Protein AF-A0A3L7QQH9-F1 (afdb_monomer)

Nearest PDB structures (foldseek):
  2cmr-assembly1_A  TM=2.691E-01  e=3.785E-01  Human immunodeficiency virus 1
  8snb-assembly1_4Y  TM=1.490E-01  e=9.661E+00  Strongylocentrotus purpuratus

Secondary structure (DSSP, 8-state):
---HHHHHHHHHHHHHHHHHHHHHHHHHHHHHHHHHHHHHHHHHHHHHHHHHHHHHHHHHHHHT-------S-----HHHHHHHHHHHTTS------S---------PPPTTS------------TT-HHHHHHHHHHHHHHHHHHIIIIIHHHHHHT----SSSBHHHHHHHHHHHHHHHHHHHHTS--TTS-HHHHHHHHHHHHHHHHHHHHHHHHHHHHHHTTPPPP-SBHHHHHHHHHHHHHHHHH-THHHHTSPSSHHHHHHHHHHHHHHHHHHHHHHHHHHHHHHHHHTTT-----------

pLDDT: mean 71.97, std 20.97, range [30.23, 97.81]

Solvent-accessible surface area (backbone atoms only — not comparable to full-atom values): 17984 Å² total; per-residue (Å²): 136,80,68,63,69,61,55,53,54,52,51,51,52,50,50,48,52,53,50,53,52,51,51,53,51,51,52,52,52,52,51,52,52,52,51,51,49,52,51,50,52,50,48,49,51,50,49,52,48,66,60,43,45,66,52,49,45,66,60,45,49,69,72,69,52,87,72,89,69,94,71,83,81,81,68,77,49,61,70,57,57,39,58,49,36,49,56,50,30,73,49,65,73,89,84,76,74,88,63,67,74,72,90,61,86,79,73,72,76,72,93,76,85,74,84,69,83,76,79,80,64,82,80,69,71,90,81,45,71,66,55,55,50,52,52,51,50,27,51,50,36,30,46,54,39,42,44,50,45,42,29,62,46,48,53,66,80,61,55,69,82,70,49,82,54,46,32,56,61,52,51,53,52,51,52,53,49,52,51,52,46,48,55,52,29,72,67,50,77,66,74,60,35,53,65,67,58,52,55,51,38,53,57,51,49,56,52,54,48,50,55,53,51,50,50,54,54,49,54,52,48,35,61,74,70,65,54,77,79,70,82,47,29,31,46,60,48,42,54,53,23,34,56,49,53,52,45,48,72,76,34,62,63,60,63,71,69,42,65,90,50,77,55,40,55,42,29,54,51,16,51,53,50,54,56,48,50,61,51,50,55,53,52,50,55,53,46,43,54,52,47,38,68,76,41,69,96,48,81,73,75,67,67,88,69,74,75,133

Sequence (308 aa):
MTNKPALVVLLALAGWGAWSLGYQLLLLLSDAALWFLVVLTCLALVVTHNYWRPRFDRVVEPLLGSTGKESQGSKLNWKTIIAMGIMIAFIRPIWERSTQPKSGPFVPPPRGSAVYPQLRGQVPDSGSVDFAIQRNQKRQATATYWQTAVANLQAIRFETPSGKESFEKYQERMFQQLRSLTNTARSAPTTNVDPELVQMATRHLAVDEQYLELKVKMDKLMQQERLPSPKDSVDQRMELTQVILNLLATNPEAVEALPAGPERDLVEKGLELEQTRQVQYREIEIMQATLQERYKGTAFPLPTINHP

Foldseek 3Di:
DDPVVVVVVVVVVVVVVVVVVVVVVVVVVVVVVVVVVVVVVVVVVVCCCVVVVVVVCVLVVVQVDPPDDDDDDPPVPVVVVLLLLLLLLAADDDDDPPDDPPDDPPPPDPPPDDPDPPPPDPDPDPPDPVNVVLLVVLLVLQLVLLVQLPQQLQCLLQANDDDQDFPVVVVVVSLVSLVVSLVRSVPRDPPSYDVVSVVLSVVVSVLSVLSNVLVVLSVVVCVVSVPDDRRGGRVSSNVSSNVVVVVCVVCVCVLVPDPPDSSSVSSVSSVVSNVVSVVSVVVSVVVQVVSCVVNPPDHSDHDDHDDD

Radius of gyration: 31.44 Å; Cα contacts (8 Å, |Δi|>4): 186; chains: 1; bounding box: 64×43×122 Å

Structure (mmCIF, N/CA/C/O backbone):
data_AF-A0A3L7QQH9-F1
#
_entry.id   AF-A0A3L7QQH9-F1
#
loop_
_atom_site.group_PDB
_atom_site.id
_atom_site.type_symbol
_atom_site.label_atom_id
_atom_site.label_alt_id
_atom_site.label_comp_id
_atom_site.label_asym_id
_atom_site.label_entity_id
_atom_site.label_seq_id
_atom_site.pdbx_PDB_ins_code
_atom_site.Cartn_x
_atom_site.Cartn_y
_atom_site.Cartn_z
_atom_site.occupancy
_atom_site.B_iso_or_equiv
_atom_site.auth_seq_id
_atom_site.auth_comp_id
_atom_site.auth_asym_id
_atom_site.auth_atom_id
_atom_site.pdbx_PDB_model_num
ATOM 1 N N . MET A 1 1 ? -32.108 -21.509 -90.771 1.00 50.78 1 MET A N 1
ATOM 2 C CA . MET A 1 1 ? -31.937 -22.358 -89.571 1.00 50.78 1 MET A CA 1
ATOM 3 C C . MET A 1 1 ? -30.633 -21.958 -88.901 1.00 50.78 1 MET A C 1
ATOM 5 O O . MET A 1 1 ? -29.571 -22.283 -89.409 1.00 50.78 1 MET A O 1
ATOM 9 N N . THR A 1 2 ? -30.693 -21.144 -87.850 1.00 51.34 2 THR A N 1
ATOM 10 C CA . THR A 1 2 ? -29.505 -20.696 -87.110 1.00 51.34 2 THR A CA 1
ATOM 11 C C . THR A 1 2 ? -29.004 -21.821 -86.207 1.00 51.34 2 THR A C 1
ATOM 13 O O . THR A 1 2 ? -29.785 -22.466 -85.506 1.00 51.34 2 THR A O 1
ATOM 16 N N . ASN A 1 3 ? -27.699 -22.089 -86.271 1.00 58.41 3 ASN A N 1
ATOM 17 C CA . ASN A 1 3 ? -27.049 -23.231 -85.638 1.00 58.41 3 ASN A CA 1
ATOM 18 C C . ASN A 1 3 ? -26.925 -22.989 -84.118 1.00 58.41 3 ASN A C 1
ATOM 20 O O . ASN A 1 3 ? -25.893 -22.549 -83.614 1.00 58.41 3 ASN A O 1
ATOM 24 N N . LYS A 1 4 ? -28.020 -23.245 -83.389 1.00 61.00 4 LYS A N 1
ATOM 25 C CA . LYS A 1 4 ? -28.150 -23.081 -81.930 1.00 61.00 4 L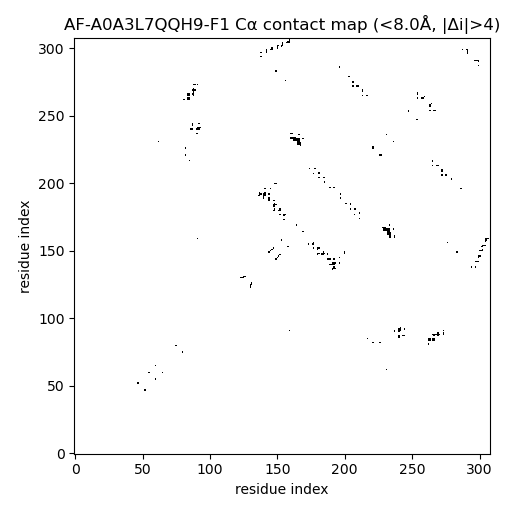YS A CA 1
ATOM 26 C C . LYS A 1 4 ? -26.982 -23.651 -81.096 1.00 61.00 4 LYS A C 1
ATOM 28 O O . LYS A 1 4 ? -26.615 -22.973 -80.138 1.00 61.00 4 LYS A O 1
ATOM 33 N N . PRO A 1 5 ? -26.348 -24.800 -81.419 1.00 69.56 5 PRO A N 1
ATOM 34 C CA . PRO A 1 5 ? -25.231 -25.297 -80.607 1.00 69.56 5 PRO A CA 1
ATOM 35 C C . PRO A 1 5 ? -23.983 -24.403 -80.667 1.00 69.56 5 PRO A C 1
ATOM 37 O O . PRO A 1 5 ? -23.303 -24.249 -79.657 1.00 69.56 5 PRO A O 1
ATOM 40 N N . ALA A 1 6 ? -23.710 -23.745 -81.799 1.00 66.19 6 ALA A N 1
ATOM 41 C CA . ALA A 1 6 ? -22.552 -22.855 -81.927 1.00 66.19 6 ALA A CA 1
ATOM 42 C C . ALA A 1 6 ? -22.698 -21.587 -81.065 1.00 66.19 6 ALA A C 1
ATOM 44 O O . ALA A 1 6 ? -21.728 -21.123 -80.468 1.00 66.19 6 ALA A O 1
ATOM 45 N N . LEU A 1 7 ? -23.923 -21.062 -80.943 1.00 65.62 7 LEU A N 1
ATOM 46 C CA . LEU A 1 7 ? -24.217 -19.904 -80.094 1.00 65.62 7 LEU A CA 1
ATOM 47 C C . LEU A 1 7 ? -24.022 -20.229 -78.602 1.00 65.62 7 LEU A C 1
ATOM 49 O O . LEU A 1 7 ? -23.474 -19.418 -77.863 1.00 65.62 7 LEU A O 1
ATOM 53 N N . VAL A 1 8 ? -24.433 -21.425 -78.166 1.00 69.69 8 VAL A N 1
ATOM 54 C CA . VAL A 1 8 ? -24.289 -21.864 -76.766 1.00 69.69 8 VAL A CA 1
ATOM 55 C C . VAL A 1 8 ? -22.816 -22.023 -76.384 1.00 69.69 8 VAL A C 1
ATOM 57 O O . VAL A 1 8 ? -22.417 -21.580 -75.309 1.00 69.69 8 VAL A O 1
ATOM 60 N N . VAL A 1 9 ? -21.988 -22.579 -77.274 1.00 68.50 9 VAL A 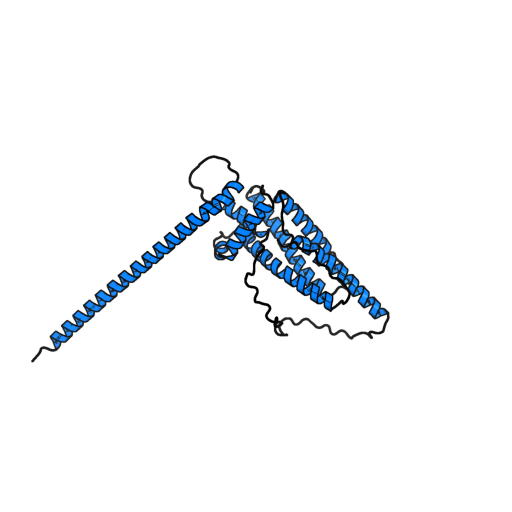N 1
ATOM 61 C CA . VAL A 1 9 ? -20.539 -22.715 -77.038 1.00 68.50 9 VAL A CA 1
ATOM 62 C C . VAL A 1 9 ? -19.854 -21.347 -76.969 1.00 68.50 9 VAL A C 1
ATOM 64 O O . VAL A 1 9 ? -19.039 -21.119 -76.078 1.00 68.50 9 VAL A O 1
ATOM 67 N N . LEU A 1 10 ? -20.217 -20.406 -77.846 1.00 67.12 10 LEU A N 1
ATOM 68 C CA . LEU A 1 10 ? -19.658 -19.050 -77.816 1.00 67.12 10 LEU A CA 1
ATOM 69 C C . LEU A 1 10 ? -20.047 -18.281 -76.545 1.00 67.12 10 LEU A C 1
ATOM 71 O O . LEU A 1 10 ? -19.201 -17.605 -75.964 1.00 67.12 10 LEU A O 1
ATOM 75 N N . LEU A 1 11 ? -21.289 -18.420 -76.071 1.00 66.19 11 LEU A N 1
ATOM 76 C CA . LEU A 1 11 ? -21.731 -17.805 -74.815 1.00 66.19 11 LEU A CA 1
ATOM 77 C C . LEU A 1 11 ? -21.046 -18.430 -73.590 1.00 66.19 11 LEU A C 1
ATOM 79 O O . LEU A 1 11 ? -20.681 -17.705 -72.667 1.00 66.19 11 LEU A O 1
ATOM 83 N N . ALA A 1 12 ? -20.816 -19.746 -73.595 1.00 64.12 12 ALA A N 1
ATOM 84 C CA . ALA A 1 12 ? -20.085 -20.424 -72.527 1.00 64.12 12 ALA A CA 1
ATOM 85 C C . ALA A 1 12 ? -18.610 -19.984 -72.465 1.00 64.12 12 ALA A C 1
ATOM 87 O O . ALA A 1 12 ? -18.096 -19.706 -71.382 1.00 64.12 12 ALA A O 1
ATOM 88 N N . LEU A 1 13 ? -17.944 -19.847 -73.618 1.00 64.06 13 LEU A N 1
ATOM 89 C CA . LEU A 1 13 ? -16.562 -19.356 -73.693 1.00 64.06 13 LEU A CA 1
ATOM 90 C C . LEU A 1 13 ? -16.449 -17.877 -73.295 1.00 64.06 13 LEU A C 1
ATOM 92 O O . LEU A 1 13 ? -15.522 -17.511 -72.573 1.00 64.06 13 LEU A O 1
ATOM 96 N N . ALA A 1 14 ? -17.411 -17.039 -73.694 1.00 66.62 14 ALA A N 1
ATOM 97 C CA . ALA A 1 14 ? -17.471 -15.641 -73.268 1.00 66.62 14 ALA A CA 1
ATOM 98 C C . ALA A 1 14 ? -17.707 -15.511 -71.752 1.00 66.62 14 ALA A C 1
ATOM 100 O O . ALA A 1 14 ? -17.050 -14.705 -71.092 1.00 66.62 14 ALA A O 1
ATOM 101 N N . GLY A 1 15 ? -18.587 -16.344 -71.183 1.00 69.81 15 GLY A N 1
ATOM 102 C CA . GLY A 1 15 ? -18.824 -16.410 -69.739 1.00 69.81 15 GLY A CA 1
ATOM 103 C C . GLY A 1 15 ? -17.589 -16.861 -68.955 1.00 69.81 15 GLY A C 1
ATOM 104 O O . GLY A 1 15 ? -17.267 -16.267 -67.926 1.00 69.81 15 GLY A O 1
ATOM 105 N N . TRP A 1 16 ? -16.848 -17.851 -69.462 1.00 71.94 16 TRP A N 1
ATOM 106 C CA . TRP A 1 16 ? -15.616 -18.319 -68.820 1.00 71.94 16 TRP A CA 1
ATOM 107 C C . TRP A 1 16 ? -14.490 -17.278 -68.886 1.00 71.94 16 TRP A C 1
ATOM 109 O O . TRP A 1 16 ? -13.813 -17.043 -67.884 1.00 71.94 16 TRP A O 1
ATOM 119 N N . GLY A 1 17 ? -14.344 -16.585 -70.021 1.00 75.31 17 GLY A N 1
ATOM 120 C CA . GLY A 1 17 ? -13.402 -15.471 -70.165 1.00 75.31 17 GLY A CA 1
ATOM 121 C C . GLY A 1 17 ? -13.705 -14.313 -69.209 1.00 75.31 17 GLY A C 1
ATOM 122 O O . GLY A 1 17 ? -12.801 -13.821 -68.532 1.00 75.31 17 GLY A O 1
ATOM 123 N N . ALA A 1 18 ? -14.979 -13.925 -69.081 1.00 73.75 18 ALA A N 1
ATOM 124 C CA . ALA A 1 18 ? -15.406 -12.880 -68.149 1.00 73.75 18 ALA A CA 1
ATOM 125 C C . ALA A 1 18 ? -15.185 -13.278 -66.677 1.00 73.75 18 ALA A C 1
ATOM 127 O O . ALA A 1 18 ? -14.716 -12.461 -65.884 1.00 73.75 18 ALA A O 1
ATOM 128 N N . TRP A 1 19 ? -15.452 -14.539 -66.317 1.00 70.06 19 TRP A N 1
ATOM 129 C CA . TRP A 1 19 ? -15.203 -15.059 -64.969 1.00 70.06 19 TRP A CA 1
ATOM 130 C C . TRP A 1 19 ? -13.708 -15.093 -64.625 1.00 70.06 19 TRP A C 1
ATOM 132 O O . TRP A 1 19 ? -13.310 -14.663 -63.543 1.00 70.06 19 TRP A O 1
ATOM 142 N N . SER A 1 20 ? -12.862 -15.548 -65.555 1.00 76.06 20 SER A N 1
ATOM 143 C CA . SER A 1 20 ? -11.406 -15.581 -65.372 1.00 76.06 20 SER A CA 1
ATOM 144 C C . SER A 1 20 ? -10.814 -14.179 -65.205 1.00 76.06 20 SER A C 1
ATOM 146 O O . SER A 1 20 ? -9.962 -13.975 -64.341 1.00 76.06 20 SER A O 1
ATOM 148 N N . LEU A 1 21 ? -11.273 -13.204 -65.998 1.00 75.62 21 LEU A N 1
ATOM 149 C CA . LEU A 1 21 ? -10.850 -11.805 -65.870 1.00 75.62 21 LEU A CA 1
ATOM 150 C C . LEU A 1 21 ? -11.309 -11.195 -64.540 1.00 75.62 21 LEU A C 1
ATOM 152 O O . LEU A 1 21 ? -10.523 -10.521 -63.877 1.00 75.62 21 LEU A O 1
ATOM 156 N N . GLY A 1 22 ? -12.543 -11.482 -64.112 1.00 77.75 22 GLY A N 1
ATOM 157 C CA . GLY A 1 22 ? -13.052 -11.063 -62.806 1.00 77.75 22 GLY A CA 1
ATOM 158 C C . GLY A 1 22 ? -12.228 -11.627 -61.647 1.00 77.75 22 GLY A C 1
ATOM 159 O O . GLY A 1 22 ? -11.866 -10.886 -60.739 1.00 77.75 22 GLY A O 1
ATOM 160 N N . TYR A 1 23 ? -11.863 -12.911 -61.705 1.00 72.56 23 TYR A N 1
ATOM 161 C CA . TYR A 1 23 ? -11.047 -13.562 -60.677 1.00 72.56 23 TYR A CA 1
ATOM 162 C C . TYR A 1 23 ? -9.619 -13.000 -60.610 1.00 72.56 23 TYR A C 1
ATOM 164 O O . TYR A 1 23 ? -9.120 -12.735 -59.518 1.00 72.56 23 TYR A O 1
ATOM 172 N N . GLN A 1 24 ? -8.976 -12.739 -61.755 1.00 76.00 24 GLN A N 1
ATOM 173 C CA . GLN A 1 24 ? -7.651 -12.108 -61.766 1.00 76.00 24 GLN A CA 1
ATOM 174 C C . GLN A 1 24 ? -7.676 -10.665 -61.249 1.00 76.00 24 GLN A C 1
ATOM 176 O O . GLN A 1 24 ? -6.764 -10.268 -60.527 1.00 76.00 24 GLN A O 1
ATOM 181 N N . LEU A 1 25 ? -8.732 -9.900 -61.545 1.00 75.19 25 LEU A N 1
ATOM 182 C CA . LEU A 1 25 ? -8.914 -8.560 -60.984 1.00 75.19 25 LEU A CA 1
ATOM 183 C C . LEU A 1 25 ? -9.090 -8.611 -59.456 1.00 75.19 25 L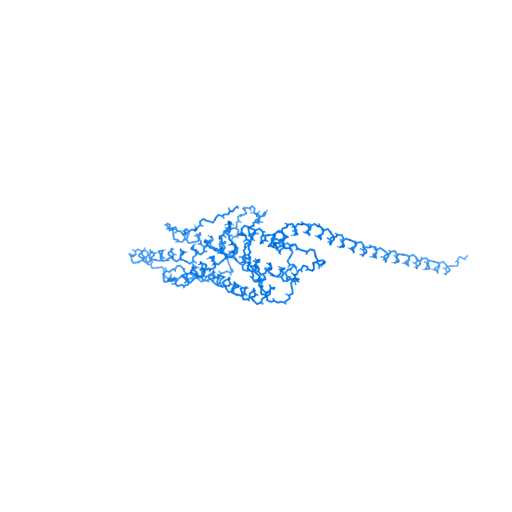EU A C 1
ATOM 185 O O . LEU A 1 25 ? -8.536 -7.781 -58.742 1.00 75.19 25 LEU A O 1
ATOM 189 N N . LEU A 1 26 ? -9.818 -9.609 -58.948 1.00 71.50 26 LEU A N 1
ATOM 190 C CA . LEU A 1 26 ? -10.045 -9.810 -57.514 1.00 71.50 26 LEU A CA 1
ATOM 191 C C . LEU A 1 26 ? -8.752 -10.197 -56.780 1.00 71.50 26 LEU A C 1
ATOM 193 O O . LEU A 1 26 ? -8.483 -9.672 -55.701 1.00 71.50 26 LEU A O 1
ATOM 197 N N . LEU A 1 27 ? -7.916 -11.040 -57.396 1.00 73.38 27 LEU A N 1
ATOM 198 C CA . LEU A 1 27 ? -6.583 -11.366 -56.883 1.00 73.38 27 LEU A CA 1
ATOM 199 C C . LEU A 1 27 ? -5.666 -10.134 -56.861 1.00 73.38 27 LEU A C 1
ATOM 201 O O . LEU A 1 27 ? -5.050 -9.863 -55.833 1.00 73.38 27 LEU A O 1
ATOM 205 N N . LEU A 1 28 ? -5.642 -9.341 -57.937 1.00 74.12 28 LEU A N 1
ATOM 206 C CA . LEU A 1 28 ? -4.875 -8.089 -58.004 1.00 74.12 28 LEU A CA 1
ATOM 207 C C . LEU A 1 28 ? -5.318 -7.068 -56.947 1.00 74.12 28 LEU A C 1
ATOM 209 O O . LEU A 1 28 ? -4.477 -6.433 -56.316 1.00 74.12 28 LEU A O 1
ATOM 213 N N . LEU A 1 29 ? -6.627 -6.929 -56.715 1.00 72.50 29 LEU A N 1
ATOM 214 C CA . LEU A 1 29 ? -7.163 -6.053 -55.670 1.00 72.50 29 LEU A CA 1
ATOM 215 C C . LEU A 1 29 ? -6.824 -6.563 -54.263 1.00 72.50 29 LEU A C 1
ATOM 217 O O . LEU A 1 29 ? -6.532 -5.755 -53.383 1.00 72.50 29 LEU A O 1
ATOM 221 N N . SER A 1 30 ? -6.826 -7.884 -54.049 1.00 73.06 30 SER A N 1
ATOM 222 C CA . SER A 1 30 ? -6.436 -8.475 -52.765 1.00 73.06 30 SER A CA 1
ATOM 223 C C . SER A 1 30 ? -4.950 -8.280 -52.463 1.00 73.06 30 SER A C 1
ATOM 225 O O . SER A 1 30 ? -4.604 -7.929 -51.338 1.00 73.06 30 SER A O 1
ATOM 227 N N . ASP A 1 31 ? -4.087 -8.409 -53.473 1.00 74.31 31 ASP A N 1
ATOM 228 C CA . ASP A 1 31 ? -2.647 -8.200 -53.335 1.00 74.31 31 ASP A CA 1
ATOM 229 C C . ASP A 1 31 ? -2.346 -6.713 -53.093 1.00 74.31 31 ASP A C 1
ATOM 231 O O . ASP A 1 31 ? -1.642 -6.357 -52.150 1.00 74.31 31 ASP A O 1
ATOM 235 N N . ALA A 1 32 ? -2.995 -5.810 -53.838 1.00 76.94 32 ALA A N 1
ATOM 236 C CA . ALA A 1 32 ? -2.893 -4.368 -53.610 1.00 76.94 32 ALA A CA 1
ATOM 237 C C . ALA A 1 32 ? -3.352 -3.950 -52.199 1.00 76.94 32 ALA A C 1
ATOM 239 O O . ALA A 1 32 ? -2.713 -3.104 -51.573 1.00 76.94 32 ALA A O 1
ATOM 240 N N . ALA A 1 33 ? -4.423 -4.553 -51.668 1.00 73.12 33 ALA A N 1
ATOM 241 C CA . ALA A 1 33 ? -4.880 -4.309 -50.299 1.00 73.12 33 ALA A CA 1
ATOM 242 C C . ALA A 1 33 ? -3.876 -4.818 -49.250 1.00 73.12 33 ALA A C 1
ATOM 244 O O . ALA A 1 33 ? -3.659 -4.161 -48.230 1.00 73.12 33 ALA A O 1
ATOM 245 N N . LEU A 1 34 ? -3.229 -5.956 -49.514 1.00 62.59 34 LEU A N 1
ATOM 246 C CA . LEU A 1 34 ? -2.213 -6.540 -48.641 1.00 62.59 34 LEU A CA 1
ATOM 247 C C . LEU A 1 34 ? -0.940 -5.680 -48.627 1.00 62.59 34 LEU A C 1
ATOM 249 O O . LEU A 1 34 ? -0.425 -5.363 -47.556 1.00 62.59 34 LEU A O 1
ATOM 253 N N . TRP A 1 35 ? -0.505 -5.189 -49.790 1.00 69.06 35 TRP A N 1
ATOM 254 C CA . TRP A 1 35 ? 0.578 -4.209 -49.902 1.00 69.06 35 TRP A CA 1
ATOM 255 C C . TRP A 1 35 ? 0.240 -2.878 -49.228 1.00 69.06 35 TRP A C 1
ATOM 257 O O . TRP A 1 35 ? 1.090 -2.309 -48.545 1.00 69.06 35 TRP A O 1
ATOM 267 N N . PHE A 1 36 ? -0.997 -2.392 -49.354 1.00 68.75 36 PHE A N 1
ATOM 268 C CA . PHE A 1 36 ? -1.442 -1.173 -48.675 1.00 68.75 36 PHE A CA 1
ATOM 269 C C . PHE A 1 36 ? -1.423 -1.328 -47.147 1.00 68.75 36 PHE A C 1
ATOM 271 O O . PHE A 1 36 ? -0.960 -0.426 -46.448 1.00 68.75 36 PHE A O 1
ATOM 278 N N . LEU A 1 37 ? -1.846 -2.487 -46.627 1.00 59.16 37 LEU A N 1
ATOM 279 C CA . LEU A 1 37 ? -1.717 -2.824 -45.209 1.00 59.16 37 LEU A CA 1
ATOM 280 C C . LEU A 1 37 ? -0.251 -2.855 -44.776 1.00 59.16 37 LEU A C 1
ATOM 282 O O . LEU A 1 37 ? 0.085 -2.189 -43.807 1.00 59.16 37 LEU A O 1
ATOM 286 N N . VAL A 1 38 ? 0.637 -3.533 -45.510 1.00 57.09 38 VAL A N 1
ATOM 287 C CA . VAL A 1 38 ? 2.080 -3.562 -45.200 1.00 57.09 38 VAL A CA 1
ATOM 288 C C . VAL A 1 38 ? 2.669 -2.149 -45.161 1.00 57.09 38 VAL A C 1
ATOM 290 O O . VAL A 1 38 ? 3.380 -1.809 -44.217 1.00 57.09 38 VAL A O 1
ATOM 293 N N . VAL A 1 39 ? 2.331 -1.296 -46.132 1.00 64.12 39 VAL A N 1
ATOM 294 C CA . VAL A 1 39 ? 2.786 0.101 -46.179 1.00 64.12 39 VAL A CA 1
ATOM 295 C C . VAL A 1 39 ? 2.251 0.905 -44.993 1.00 64.12 39 VAL A C 1
ATOM 297 O O . VAL A 1 39 ? 3.023 1.645 -44.384 1.00 64.12 39 VAL A O 1
ATOM 300 N N . LEU A 1 40 ? 0.979 0.740 -44.615 1.00 60.25 40 LEU A N 1
ATOM 301 C CA . LEU A 1 40 ? 0.404 1.378 -43.427 1.00 60.25 40 LEU A CA 1
ATOM 302 C C . LEU A 1 40 ? 1.076 0.907 -42.135 1.00 60.25 40 LEU A C 1
ATOM 304 O O . LEU A 1 40 ? 1.377 1.740 -41.286 1.00 60.25 40 LEU A O 1
ATOM 308 N N . THR A 1 41 ? 1.365 -0.387 -41.989 1.00 48.94 41 THR A N 1
ATOM 309 C CA . THR A 1 41 ? 2.060 -0.926 -40.811 1.00 48.94 41 THR A CA 1
ATOM 310 C C . THR A 1 41 ? 3.501 -0.425 -40.750 1.00 48.94 41 THR A C 1
ATOM 312 O O . THR A 1 41 ? 3.968 -0.026 -39.687 1.00 48.94 41 THR A O 1
ATOM 315 N N . CYS A 1 42 ? 4.204 -0.361 -41.886 1.00 49.41 42 CYS A N 1
ATOM 316 C CA . CYS A 1 42 ? 5.538 0.231 -41.968 1.00 49.41 42 CYS A CA 1
ATOM 317 C C . CYS A 1 42 ? 5.517 1.733 -41.650 1.00 49.41 42 CYS A C 1
ATOM 319 O O . CYS A 1 42 ? 6.369 2.199 -40.899 1.00 49.41 42 CYS A O 1
ATOM 321 N N . LEU A 1 43 ? 4.538 2.491 -42.154 1.00 53.75 43 LEU A N 1
ATOM 322 C CA . LEU A 1 43 ? 4.352 3.909 -41.824 1.00 53.75 43 LEU A CA 1
ATOM 323 C C . LEU A 1 43 ? 4.018 4.105 -40.348 1.00 53.75 43 LEU A C 1
ATOM 325 O O . LEU A 1 43 ? 4.599 4.982 -39.718 1.00 53.75 43 LEU A O 1
ATOM 329 N N . ALA A 1 44 ? 3.148 3.275 -39.775 1.00 52.28 44 ALA A N 1
ATOM 330 C CA . ALA A 1 44 ? 2.843 3.292 -38.352 1.00 52.28 44 ALA A CA 1
ATOM 331 C C . ALA A 1 44 ? 4.101 2.993 -37.531 1.00 52.28 44 ALA A C 1
ATOM 333 O O . ALA A 1 44 ? 4.403 3.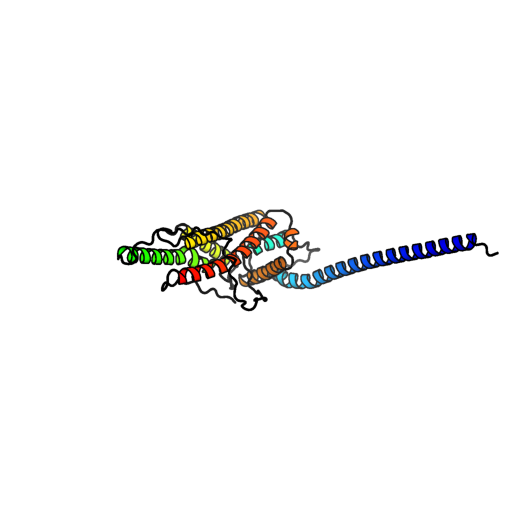747 -36.615 1.00 52.28 44 ALA A O 1
ATOM 334 N N . LEU A 1 45 ? 4.900 1.985 -37.891 1.00 47.59 45 LEU A N 1
ATOM 335 C CA . LEU A 1 45 ? 6.175 1.689 -37.231 1.00 47.59 45 LEU A CA 1
ATOM 336 C C . LEU A 1 45 ? 7.179 2.839 -37.366 1.00 47.59 45 LEU A C 1
ATOM 338 O O . LEU A 1 45 ? 7.816 3.190 -36.380 1.00 47.59 45 LEU A O 1
ATOM 342 N N . VAL A 1 46 ? 7.291 3.472 -38.537 1.00 52.19 46 VAL A N 1
ATOM 343 C CA . VAL A 1 46 ? 8.177 4.626 -38.770 1.00 52.19 46 VAL A CA 1
ATOM 344 C C . VAL A 1 46 ? 7.709 5.853 -37.991 1.00 52.19 46 VAL A C 1
ATOM 346 O O . VAL A 1 46 ? 8.539 6.535 -37.401 1.00 52.19 46 VAL A O 1
ATOM 349 N N . VAL A 1 47 ? 6.406 6.135 -37.938 1.00 58.44 47 VAL A N 1
ATOM 350 C CA . VAL A 1 47 ? 5.840 7.238 -37.148 1.00 58.44 47 VAL A CA 1
ATOM 351 C C . VAL A 1 47 ? 6.004 6.952 -35.663 1.00 58.44 47 VAL A C 1
ATOM 353 O O . VAL A 1 47 ? 6.469 7.818 -34.937 1.00 58.44 47 VAL A O 1
ATOM 356 N N . THR A 1 48 ? 5.710 5.738 -35.204 1.00 48.88 48 THR A N 1
ATOM 357 C CA . THR A 1 48 ? 5.863 5.362 -33.793 1.00 48.88 48 THR A CA 1
ATOM 358 C C . THR A 1 48 ? 7.335 5.434 -33.392 1.00 48.88 48 THR A C 1
ATOM 360 O O . THR A 1 48 ? 7.672 6.073 -32.401 1.00 48.88 48 THR A O 1
ATOM 363 N N . HIS A 1 49 ? 8.238 4.899 -34.214 1.00 46.38 49 HIS A N 1
ATOM 364 C CA . HIS A 1 49 ? 9.676 4.983 -33.998 1.00 46.38 49 HIS A CA 1
ATOM 365 C C . HIS A 1 49 ? 10.174 6.436 -34.037 1.00 46.38 49 HIS A C 1
ATOM 367 O O . HIS A 1 49 ? 10.823 6.873 -33.100 1.00 46.38 49 HIS A O 1
ATOM 373 N N . ASN A 1 50 ? 9.838 7.235 -35.050 1.00 52.44 50 ASN A N 1
ATOM 374 C CA . ASN A 1 50 ? 10.355 8.603 -35.191 1.00 52.44 50 ASN A CA 1
ATOM 375 C C . ASN A 1 50 ? 9.667 9.631 -34.288 1.00 52.44 50 ASN A C 1
ATOM 377 O O . ASN A 1 50 ? 10.231 10.695 -34.059 1.00 52.44 50 ASN A O 1
ATOM 381 N N . TYR A 1 51 ? 8.469 9.353 -33.781 1.00 49.66 51 TYR A N 1
ATOM 382 C CA . TYR A 1 51 ? 7.759 10.246 -32.866 1.00 49.66 51 TYR A CA 1
ATOM 383 C C . TYR A 1 51 ? 8.110 9.951 -31.409 1.00 49.66 51 TYR A C 1
ATOM 385 O O . TYR A 1 51 ? 8.315 10.879 -30.622 1.00 49.66 51 TYR A O 1
ATOM 393 N N . TRP A 1 52 ? 8.229 8.669 -31.051 1.00 43.81 52 TRP A N 1
ATOM 394 C CA . TRP A 1 52 ? 8.559 8.276 -29.686 1.00 43.81 52 TRP A CA 1
ATOM 395 C C . TRP A 1 52 ? 10.055 8.276 -29.425 1.00 43.81 52 TRP A C 1
ATOM 397 O O . TRP A 1 52 ? 10.441 8.754 -28.369 1.00 43.81 52 TRP A O 1
ATOM 407 N N . ARG A 1 53 ? 10.913 7.864 -30.367 1.00 47.09 53 ARG A N 1
ATOM 408 C CA . ARG A 1 53 ? 12.369 7.819 -30.146 1.00 47.09 53 ARG A CA 1
ATOM 409 C C . ARG A 1 53 ? 12.967 9.178 -29.758 1.00 47.09 53 ARG A C 1
ATOM 411 O O . ARG A 1 53 ? 13.619 9.222 -28.731 1.00 47.09 53 ARG A O 1
ATOM 418 N N . PRO A 1 54 ? 12.663 10.321 -30.404 1.00 47.12 54 PRO A N 1
ATOM 419 C CA . PRO A 1 54 ? 13.224 11.612 -29.991 1.00 47.12 54 PRO A CA 1
ATOM 420 C C . PRO A 1 54 ? 12.651 12.163 -28.681 1.00 47.12 54 PRO A C 1
ATOM 422 O O . PRO A 1 54 ? 13.221 13.105 -28.132 1.00 47.12 54 PRO A O 1
ATOM 425 N N . ARG A 1 55 ? 11.496 11.658 -28.220 1.00 49.53 55 ARG A N 1
ATOM 426 C CA . ARG A 1 55 ? 10.913 11.986 -26.906 1.00 49.53 55 ARG A CA 1
ATOM 427 C C . ARG A 1 55 ? 11.461 11.072 -25.819 1.00 49.53 55 ARG A C 1
ATOM 429 O O . ARG A 1 55 ? 11.782 11.556 -24.745 1.00 49.53 55 ARG A O 1
ATOM 436 N N . PHE A 1 56 ? 11.602 9.789 -26.121 1.00 42.72 56 PHE A N 1
ATOM 437 C CA . PHE A 1 56 ? 12.198 8.790 -25.251 1.00 42.72 56 PHE A CA 1
ATOM 438 C C . PHE A 1 56 ? 13.682 9.100 -25.049 1.00 42.72 56 PHE A C 1
ATOM 440 O O . PHE A 1 56 ? 14.100 9.243 -23.913 1.00 42.72 56 PHE A O 1
ATOM 447 N N . ASP A 1 57 ? 14.438 9.358 -26.117 1.00 46.34 57 ASP A N 1
ATOM 448 C CA . ASP A 1 57 ? 15.845 9.769 -26.058 1.00 46.34 57 ASP A CA 1
ATOM 449 C C . ASP A 1 57 ? 15.987 11.106 -25.310 1.00 46.34 57 ASP A C 1
ATOM 451 O O . ASP A 1 57 ? 16.767 11.194 -24.373 1.00 46.34 57 ASP A O 1
ATOM 455 N N . ARG A 1 58 ? 15.147 12.122 -25.567 1.00 50.12 58 ARG A N 1
ATOM 456 C CA . ARG A 1 58 ? 15.209 13.386 -24.796 1.00 50.12 58 ARG A CA 1
ATOM 457 C C . ARG A 1 58 ? 14.933 13.244 -23.300 1.00 50.12 58 ARG A C 1
ATOM 459 O O . ARG A 1 58 ? 15.417 14.075 -22.539 1.00 50.12 58 ARG A O 1
ATOM 466 N N . VAL A 1 59 ? 14.140 12.259 -22.888 1.00 45.84 59 VAL A N 1
ATOM 467 C CA . VAL A 1 59 ? 13.817 12.019 -21.473 1.00 45.84 59 VAL A CA 1
ATOM 468 C C . VAL A 1 59 ? 14.842 11.080 -20.835 1.00 45.84 59 VAL A C 1
ATOM 470 O O . VAL A 1 59 ? 15.249 11.297 -19.702 1.00 45.84 59 VAL A O 1
ATOM 473 N N . VAL A 1 60 ? 15.305 10.064 -21.561 1.00 44.28 60 VAL A N 1
ATOM 474 C CA . VAL A 1 60 ? 16.137 8.968 -21.041 1.00 44.28 60 VAL A CA 1
ATOM 475 C C . VAL A 1 60 ? 17.636 9.253 -21.173 1.00 44.28 60 VAL A C 1
ATOM 477 O O . VAL A 1 60 ? 18.404 8.890 -20.285 1.00 44.28 60 VAL A O 1
ATOM 480 N N . GLU A 1 61 ? 18.076 9.936 -22.228 1.00 44.50 61 GLU A N 1
ATOM 481 C CA . GLU A 1 61 ? 19.488 10.251 -22.493 1.00 44.50 61 GLU A CA 1
ATOM 482 C C . GLU A 1 61 ? 20.107 11.206 -21.446 1.00 44.50 61 GLU A C 1
ATOM 484 O O . GLU A 1 61 ? 21.243 10.963 -21.028 1.00 44.50 61 GLU A O 1
ATOM 489 N N . PRO A 1 62 ? 19.384 12.209 -20.898 1.00 47.56 62 PRO A N 1
ATOM 490 C CA . PRO A 1 62 ? 19.865 12.979 -19.749 1.00 47.56 62 PRO A CA 1
ATOM 491 C C . PRO A 1 62 ? 19.902 12.168 -18.442 1.00 47.56 62 PRO A C 1
ATOM 493 O O . PRO A 1 62 ? 20.781 12.402 -17.613 1.00 47.56 62 PRO A O 1
ATOM 496 N N . LEU A 1 63 ? 18.975 11.216 -18.257 1.00 40.72 63 LEU A N 1
ATOM 497 C CA . LEU A 1 63 ? 18.853 10.392 -17.041 1.00 40.72 63 LEU A CA 1
ATOM 498 C C . LEU A 1 63 ? 19.911 9.279 -16.968 1.00 40.72 63 LEU A C 1
ATOM 500 O O . LEU A 1 63 ? 20.364 8.918 -15.885 1.00 40.72 63 LEU A O 1
ATOM 504 N N . LEU A 1 64 ? 20.364 8.758 -18.111 1.00 44.69 64 LEU A N 1
ATOM 505 C CA . LEU A 1 64 ? 21.414 7.733 -18.165 1.00 44.69 64 LEU A CA 1
ATOM 506 C C . LEU A 1 64 ? 22.832 8.286 -17.964 1.00 44.69 64 LEU A C 1
ATOM 508 O O . LEU A 1 64 ? 23.773 7.503 -17.836 1.00 44.69 64 LEU A O 1
ATOM 512 N N . GLY A 1 65 ? 22.982 9.611 -17.875 1.00 41.09 65 GLY A N 1
ATOM 513 C CA . GLY A 1 65 ? 24.264 10.278 -17.712 1.00 41.09 65 GLY A CA 1
ATOM 514 C C . GLY A 1 65 ? 25.115 10.154 -18.972 1.00 41.09 65 GLY A C 1
ATOM 515 O O . GLY A 1 65 ? 25.595 9.078 -19.322 1.00 41.09 65 GLY A O 1
ATOM 516 N N . SER A 1 66 ? 25.357 11.287 -19.630 1.00 43.16 66 SER A N 1
ATOM 517 C CA . SER A 1 66 ? 26.336 11.428 -20.710 1.00 43.16 66 SER A CA 1
ATOM 518 C C . SER A 1 66 ? 27.725 10.960 -20.244 1.00 43.16 66 SER A C 1
ATOM 520 O O . SER A 1 66 ? 28.560 11.750 -19.801 1.00 43.16 66 SER A O 1
ATOM 522 N N . THR A 1 67 ? 28.003 9.668 -20.375 1.00 41.25 67 THR A N 1
ATOM 523 C CA . THR A 1 67 ? 29.362 9.161 -20.508 1.00 41.25 67 THR A CA 1
ATOM 524 C C . THR A 1 67 ? 29.617 9.072 -21.996 1.00 41.25 67 THR A C 1
ATOM 526 O O . THR A 1 67 ? 29.246 8.121 -22.675 1.00 41.25 67 THR A O 1
ATOM 529 N N . GLY A 1 68 ? 30.176 10.161 -22.522 1.00 46.84 68 GLY A N 1
ATOM 530 C CA . GLY A 1 68 ? 30.560 10.251 -23.915 1.00 46.84 68 GLY A CA 1
ATOM 531 C C . GLY A 1 68 ? 31.438 9.066 -24.298 1.00 46.84 68 GLY A C 1
ATOM 532 O O . GLY A 1 68 ? 32.526 8.884 -23.752 1.00 46.84 68 GLY A O 1
ATOM 533 N N . LYS A 1 69 ? 30.943 8.280 -25.247 1.00 38.00 69 LYS A N 1
ATOM 534 C CA . LYS A 1 69 ? 31.660 7.856 -26.448 1.00 38.00 69 LYS A CA 1
ATOM 535 C C . LYS A 1 69 ? 30.669 7.168 -27.375 1.00 38.00 69 LYS A C 1
ATOM 537 O O . LYS A 1 69 ? 30.050 6.171 -27.015 1.00 38.00 69 LYS A O 1
ATOM 542 N N . GLU A 1 70 ? 30.539 7.738 -28.567 1.00 49.53 70 GLU A N 1
ATOM 543 C CA . GLU A 1 70 ? 29.912 7.102 -29.716 1.00 49.53 70 GLU A CA 1
ATOM 544 C C . GLU A 1 70 ? 30.435 5.674 -29.885 1.00 49.53 70 GLU A C 1
ATOM 546 O O . GLU A 1 70 ? 31.639 5.439 -29.995 1.00 49.53 70 GLU A O 1
ATOM 551 N N . SER A 1 71 ? 29.514 4.719 -29.932 1.00 36.03 71 SER A N 1
ATOM 552 C CA . SER A 1 71 ? 29.756 3.387 -30.468 1.00 36.03 71 SER A CA 1
ATOM 553 C C . SER A 1 71 ? 28.417 2.780 -30.871 1.00 36.03 71 SER A C 1
ATOM 555 O O . SER A 1 71 ? 27.636 2.365 -30.022 1.00 36.03 71 SER A O 1
ATOM 557 N N . GLN A 1 72 ? 28.183 2.770 -32.184 1.00 36.38 72 GLN A N 1
ATOM 558 C CA . GLN A 1 72 ? 27.422 1.781 -32.954 1.00 36.38 72 GLN A CA 1
ATOM 559 C C . GLN A 1 72 ? 26.275 1.037 -32.248 1.00 36.38 72 GLN A C 1
ATOM 561 O O . GLN A 1 72 ? 26.487 0.136 -31.443 1.00 36.38 72 GLN A O 1
ATOM 566 N N . GLY A 1 73 ? 25.054 1.308 -32.722 1.00 36.28 73 GLY A N 1
ATOM 567 C CA . GLY A 1 73 ? 23.940 0.361 -32.668 1.00 36.28 73 GLY A CA 1
ATOM 568 C C . GLY A 1 73 ? 23.481 0.020 -31.256 1.00 36.28 73 GLY A C 1
ATOM 569 O O . GLY A 1 73 ? 23.635 -1.118 -30.812 1.00 36.28 73 GLY A O 1
ATOM 570 N N . SER A 1 74 ? 22.868 0.984 -30.567 1.00 35.94 74 SER A N 1
ATOM 571 C CA . SER A 1 74 ? 22.191 0.731 -29.299 1.00 35.94 74 SER A CA 1
ATOM 572 C C . SER A 1 74 ? 20.996 -0.202 -29.525 1.00 35.94 74 SER A C 1
ATOM 574 O O . SER A 1 74 ? 19.859 0.211 -29.744 1.00 35.94 74 SER A O 1
ATOM 576 N N . LYS A 1 75 ? 21.250 -1.512 -29.435 1.00 39.03 75 LYS A N 1
ATOM 577 C CA . LYS A 1 75 ? 20.264 -2.434 -28.878 1.00 39.03 75 LYS A CA 1
ATOM 578 C C . LYS A 1 75 ? 19.874 -1.817 -27.544 1.00 39.03 75 LYS A C 1
ATOM 580 O O . LYS A 1 75 ? 20.693 -1.812 -26.627 1.00 39.03 75 LYS A O 1
ATOM 585 N N . LEU A 1 76 ? 18.681 -1.229 -27.482 1.00 42.12 76 LEU A N 1
ATOM 586 C CA . LEU A 1 76 ? 18.065 -0.777 -26.244 1.00 42.12 76 LEU A CA 1
ATOM 587 C C . LEU A 1 76 ? 18.197 -1.954 -25.275 1.00 42.12 76 LEU A C 1
ATOM 589 O O . LEU A 1 76 ? 17.628 -3.021 -25.509 1.00 42.12 76 LEU A O 1
ATOM 593 N N . ASN A 1 77 ? 19.117 -1.833 -24.318 1.00 47.94 77 ASN A N 1
ATOM 594 C CA . ASN A 1 77 ? 19.565 -2.979 -23.551 1.00 47.94 77 ASN A CA 1
ATOM 595 C C . ASN A 1 77 ? 18.355 -3.434 -22.744 1.00 47.94 77 ASN A C 1
ATOM 597 O O . ASN A 1 77 ? 17.821 -2.662 -21.951 1.00 47.94 77 ASN A O 1
ATOM 601 N N . TRP A 1 78 ? 17.883 -4.654 -22.987 1.00 44.22 78 TRP A N 1
ATOM 602 C CA . TRP A 1 78 ? 16.723 -5.216 -22.299 1.00 44.22 78 TRP A CA 1
ATOM 603 C C . TRP A 1 78 ? 16.880 -5.094 -20.774 1.00 44.22 78 TRP A C 1
ATOM 605 O O . TRP A 1 78 ? 15.902 -4.824 -20.093 1.00 44.22 78 TRP A O 1
ATOM 615 N N . LYS A 1 79 ? 18.123 -5.124 -20.262 1.00 42.22 79 LYS A N 1
ATOM 616 C CA . LYS A 1 79 ? 18.476 -4.841 -18.862 1.00 42.22 79 LYS A CA 1
ATOM 617 C C . LYS A 1 79 ? 18.070 -3.443 -18.386 1.00 42.22 79 LYS A C 1
ATOM 619 O O . LYS A 1 79 ? 17.716 -3.287 -17.228 1.00 42.22 79 LYS A O 1
ATOM 624 N N . THR A 1 80 ? 18.102 -2.431 -19.248 1.00 48.00 80 THR A N 1
ATOM 625 C CA . THR A 1 80 ? 17.647 -1.063 -18.953 1.00 48.00 80 THR A CA 1
ATOM 626 C C . THR A 1 80 ? 16.123 -0.978 -18.974 1.00 48.00 80 THR A C 1
ATOM 628 O O . THR A 1 80 ? 15.543 -0.393 -18.068 1.00 48.00 80 THR A O 1
ATOM 631 N N . ILE A 1 81 ? 15.468 -1.628 -19.944 1.00 50.16 81 ILE A N 1
ATOM 632 C CA . ILE A 1 81 ? 13.997 -1.728 -20.004 1.00 50.16 81 ILE A CA 1
ATOM 633 C C . ILE A 1 81 ? 13.465 -2.483 -18.788 1.00 50.16 81 ILE A C 1
ATOM 635 O O . ILE A 1 81 ? 12.433 -2.118 -18.250 1.00 50.16 81 ILE A O 1
ATOM 639 N N . ILE A 1 82 ? 14.194 -3.488 -18.318 1.00 47.06 82 ILE A N 1
ATOM 640 C CA . ILE A 1 82 ? 13.877 -4.269 -17.130 1.00 47.06 82 ILE A CA 1
ATOM 641 C C . ILE A 1 82 ? 14.208 -3.530 -15.843 1.00 47.06 82 ILE A C 1
ATOM 643 O O . ILE A 1 82 ? 13.389 -3.529 -14.937 1.00 47.06 82 ILE A O 1
ATOM 647 N N . ALA A 1 83 ? 15.341 -2.833 -15.764 1.00 45.41 83 ALA A N 1
ATOM 648 C CA . ALA A 1 83 ? 15.634 -1.952 -14.637 1.00 45.41 83 ALA A CA 1
ATOM 649 C C . ALA A 1 83 ? 14.575 -0.845 -14.501 1.00 45.41 83 ALA A C 1
ATOM 651 O O . ALA A 1 83 ? 14.239 -0.450 -13.389 1.00 45.41 83 ALA A O 1
ATOM 652 N N . MET A 1 84 ? 14.016 -0.369 -15.619 1.00 47.66 84 MET A N 1
ATOM 653 C CA . MET A 1 84 ? 12.872 0.546 -15.637 1.00 47.66 84 MET A CA 1
ATOM 654 C C . MET A 1 84 ? 11.568 -0.199 -15.303 1.00 47.66 84 MET A C 1
ATOM 656 O O . MET A 1 84 ? 10.845 0.257 -14.430 1.00 47.66 84 MET A O 1
ATOM 660 N N . GLY A 1 85 ? 11.346 -1.377 -15.897 1.00 46.16 85 GLY A N 1
ATOM 661 C CA . GLY A 1 85 ? 10.301 -2.387 -15.653 1.00 46.16 85 GLY A CA 1
ATOM 662 C C . GLY A 1 85 ? 10.015 -2.624 -14.172 1.00 46.16 85 GLY A C 1
ATOM 663 O O . GLY A 1 85 ? 8.966 -2.297 -13.625 1.00 46.16 85 GLY A O 1
ATOM 664 N N . ILE A 1 86 ? 11.032 -3.151 -13.510 1.00 45.16 86 ILE A N 1
ATOM 665 C CA . ILE A 1 86 ? 11.063 -3.495 -12.096 1.00 45.16 86 ILE A CA 1
ATOM 666 C C . ILE A 1 86 ? 10.807 -2.255 -11.219 1.00 45.16 86 ILE A C 1
ATOM 668 O O . ILE A 1 86 ? 10.096 -2.337 -10.224 1.00 45.16 86 ILE A O 1
ATOM 672 N N . MET A 1 87 ? 11.299 -1.080 -11.624 1.00 44.88 87 MET A N 1
ATOM 673 C CA . MET A 1 87 ? 11.115 0.186 -10.899 1.00 44.88 87 MET A CA 1
ATOM 674 C C . MET A 1 87 ? 9.697 0.779 -10.999 1.00 44.88 87 MET A C 1
ATOM 676 O O . MET A 1 87 ? 9.268 1.466 -10.071 1.00 44.88 87 MET A O 1
ATOM 680 N N . ILE A 1 88 ? 8.961 0.511 -12.088 1.00 46.53 88 ILE A N 1
ATOM 681 C CA . ILE A 1 88 ? 7.574 0.979 -12.323 1.00 46.53 88 ILE A CA 1
ATOM 682 C C . ILE A 1 88 ? 6.589 0.379 -11.329 1.00 46.53 88 ILE A C 1
ATOM 684 O O . ILE A 1 88 ? 5.597 1.018 -10.985 1.00 46.53 88 ILE A O 1
ATOM 688 N N . ALA A 1 89 ? 6.876 -0.830 -10.844 1.00 41.75 89 ALA A N 1
ATOM 689 C CA . ALA A 1 89 ? 6.019 -1.575 -9.933 1.00 41.75 89 ALA A CA 1
ATOM 690 C C . ALA A 1 89 ? 5.718 -0.842 -8.614 1.00 41.75 89 ALA A C 1
ATOM 692 O O . ALA A 1 89 ? 4.859 -1.290 -7.858 1.00 41.75 89 ALA A O 1
ATOM 693 N N . PHE A 1 90 ? 6.415 0.261 -8.316 1.00 44.16 90 PHE A N 1
ATOM 694 C CA . PHE A 1 90 ? 6.396 0.821 -6.975 1.00 44.16 90 PHE A CA 1
ATOM 695 C C . PHE A 1 90 ? 5.942 2.250 -6.799 1.00 44.16 90 PHE A C 1
ATOM 697 O O . PHE A 1 90 ? 5.664 2.603 -5.654 1.00 44.16 90 PHE A O 1
ATOM 704 N N . ILE A 1 91 ? 5.885 3.099 -7.825 1.00 46.91 91 ILE A N 1
ATOM 705 C CA . ILE A 1 91 ? 5.775 4.537 -7.553 1.00 46.91 91 ILE A CA 1
ATOM 706 C C . ILE A 1 91 ? 4.811 5.253 -8.491 1.00 46.91 91 ILE A C 1
ATOM 708 O O . ILE A 1 91 ? 5.199 6.026 -9.346 1.00 46.91 91 ILE A O 1
ATOM 712 N N . ARG A 1 92 ? 3.523 5.043 -8.190 1.00 42.19 92 ARG A N 1
ATOM 713 C CA . ARG A 1 92 ? 2.360 5.890 -8.515 1.00 42.19 92 ARG A CA 1
ATOM 714 C C . ARG A 1 92 ? 2.105 6.169 -10.000 1.00 42.19 92 ARG A C 1
ATOM 716 O O . ARG A 1 92 ? 2.982 6.603 -10.738 1.00 42.19 92 ARG A O 1
ATOM 723 N N . PRO A 1 93 ? 0.809 6.251 -10.324 1.00 41.00 93 PRO A N 1
ATOM 724 C CA . PRO A 1 93 ? 0.369 7.347 -11.155 1.00 41.00 93 PRO A CA 1
ATOM 725 C C . PRO A 1 93 ? -0.878 8.021 -10.578 1.00 41.00 93 PRO A C 1
ATOM 727 O O . PRO A 1 93 ? -1.863 7.390 -10.193 1.00 41.00 93 PRO A O 1
ATOM 730 N N . ILE A 1 94 ? -0.831 9.344 -10.542 1.00 38.34 94 ILE A N 1
ATOM 731 C CA . ILE A 1 94 ? -2.010 10.202 -10.496 1.00 38.34 94 ILE A CA 1
ATOM 732 C C . ILE A 1 94 ? -2.214 10.646 -11.952 1.00 38.34 94 ILE A C 1
ATOM 734 O O . ILE A 1 94 ? -1.310 11.226 -12.537 1.00 38.34 94 ILE A O 1
ATOM 738 N N . TRP A 1 95 ? -3.349 10.340 -12.586 1.00 37.78 95 TRP A N 1
ATOM 739 C CA . TRP A 1 95 ? -4.520 11.230 -12.633 1.00 37.78 95 TRP A CA 1
ATOM 740 C C . TRP A 1 95 ? -5.532 10.834 -13.727 1.00 37.78 95 TRP A C 1
ATOM 742 O O . TRP A 1 95 ? -5.206 10.186 -14.714 1.00 37.78 95 TRP A O 1
ATOM 752 N N . GLU A 1 96 ? -6.766 11.298 -13.509 1.00 36.81 96 GLU A N 1
ATOM 753 C CA . GLU A 1 96 ? -7.893 11.436 -14.443 1.00 36.81 96 GLU A CA 1
ATOM 754 C C . GLU A 1 96 ? -8.651 10.196 -14.952 1.00 36.81 96 GLU A C 1
ATOM 756 O O . GLU A 1 96 ? -8.582 9.773 -16.103 1.00 36.81 96 GLU A O 1
ATOM 761 N N . ARG A 1 97 ? -9.668 9.826 -14.159 1.00 32.56 97 ARG A N 1
ATOM 762 C CA . ARG A 1 97 ? -11.027 9.752 -14.721 1.00 32.56 97 ARG A CA 1
ATOM 763 C C . ARG A 1 97 ? -11.431 11.146 -15.231 1.00 32.56 97 ARG A C 1
ATOM 765 O O . ARG A 1 97 ? -12.169 11.861 -14.561 1.00 32.56 97 ARG A O 1
ATOM 772 N N . SER A 1 98 ? -11.034 11.478 -16.457 1.00 31.98 98 SER A N 1
ATOM 773 C CA . SER A 1 98 ? -11.716 12.483 -17.290 1.00 31.98 98 SER A CA 1
ATOM 774 C C . SER A 1 98 ? -13.099 12.002 -17.768 1.00 31.98 98 SER A C 1
ATOM 776 O O . SER A 1 98 ? -13.782 12.666 -18.541 1.00 31.98 98 SER A O 1
ATOM 778 N N . THR A 1 99 ? -13.580 10.874 -17.242 1.00 32.94 99 THR A N 1
ATOM 779 C CA . THR A 1 99 ? -14.998 10.531 -17.195 1.00 32.94 99 THR A CA 1
ATOM 780 C C . THR A 1 99 ? -15.406 10.325 -15.740 1.00 32.94 99 THR A C 1
ATOM 782 O O . THR A 1 99 ? -15.556 9.213 -15.234 1.00 32.94 99 THR A O 1
ATOM 785 N N . GLN A 1 100 ? -15.637 11.434 -15.035 1.00 34.22 100 GLN A N 1
ATOM 786 C CA . GLN A 1 100 ? -16.786 11.430 -14.142 1.00 34.22 100 GLN A CA 1
ATOM 787 C C . GLN A 1 100 ? -17.982 10.956 -14.988 1.00 34.22 100 GLN A C 1
ATOM 789 O O . GLN A 1 100 ? -18.346 11.656 -15.939 1.00 34.22 100 GLN A O 1
ATOM 794 N N . PRO A 1 101 ? -18.665 9.837 -14.681 1.00 30.23 101 PRO A N 1
ATOM 795 C CA . PRO A 1 101 ? -20.097 9.916 -14.835 1.00 30.23 101 PRO A CA 1
ATOM 796 C C . PRO A 1 101 ? -20.487 11.062 -13.905 1.00 30.23 101 PRO A C 1
ATOM 798 O O . PRO A 1 101 ? -20.246 10.992 -12.696 1.00 30.23 101 PRO A O 1
ATOM 801 N N . LYS A 1 102 ? -21.007 12.151 -14.491 1.00 35.72 102 LYS A N 1
ATOM 802 C CA . LYS A 1 102 ? -21.863 13.102 -13.776 1.00 35.72 102 LYS A CA 1
ATOM 803 C C . LYS A 1 102 ? -22.608 12.303 -12.726 1.00 35.72 102 LYS A C 1
ATOM 805 O O . LYS A 1 102 ? -23.172 11.279 -13.102 1.00 35.72 102 LYS A O 1
ATOM 810 N N . SER A 1 103 ? -22.540 12.739 -11.476 1.00 39.47 103 SER A N 1
ATOM 811 C CA . SER A 1 103 ? -23.346 12.279 -10.349 1.00 39.47 103 SER A CA 1
ATOM 812 C C . SER A 1 103 ? -24.737 11.801 -10.785 1.00 39.47 103 SER A C 1
ATOM 814 O O . SER A 1 103 ? -25.725 12.527 -10.734 1.00 39.47 103 SER A O 1
ATOM 816 N N . GLY A 1 104 ? -24.810 10.556 -11.242 1.00 32.75 104 GLY A N 1
ATOM 817 C CA . GLY A 1 104 ? -26.030 9.793 -11.291 1.00 32.75 104 GLY A CA 1
ATOM 818 C C . GLY A 1 104 ? -26.264 9.335 -9.862 1.00 32.75 104 GLY A C 1
ATOM 819 O O . GLY A 1 104 ? -25.285 9.055 -9.158 1.00 32.75 104 GLY A O 1
ATOM 820 N N . PRO A 1 105 ? -27.518 9.277 -9.393 1.00 35.19 105 PRO A N 1
ATOM 821 C CA . PRO A 1 105 ? -27.800 8.638 -8.122 1.00 35.19 105 PRO A CA 1
ATOM 822 C C . PRO A 1 105 ? -27.190 7.237 -8.174 1.00 35.19 105 PRO A C 1
ATOM 824 O O . PRO A 1 105 ? -27.550 6.420 -9.022 1.00 35.19 105 PRO A O 1
ATOM 827 N N . PHE A 1 106 ? -26.200 6.999 -7.315 1.00 43.47 106 PHE A N 1
ATOM 828 C CA . PHE A 1 106 ? -25.612 5.685 -7.148 1.00 43.47 106 PHE A CA 1
ATOM 829 C C . PHE A 1 106 ? -26.737 4.754 -6.711 1.00 43.47 106 PHE A C 1
ATOM 831 O O . PHE A 1 106 ? -27.267 4.869 -5.606 1.00 43.47 106 PHE A O 1
ATOM 838 N N . VAL A 1 107 ? -27.138 3.869 -7.618 1.00 36.72 107 VAL A N 1
ATOM 839 C CA . VAL A 1 107 ? -27.995 2.742 -7.287 1.00 36.72 107 VAL A CA 1
ATOM 840 C C . VAL A 1 107 ? -27.098 1.791 -6.497 1.00 36.72 107 VAL A C 1
ATOM 842 O O . VAL A 1 107 ? -26.116 1.303 -7.064 1.00 36.72 107 VAL A O 1
ATOM 845 N N . PRO A 1 108 ? -27.355 1.562 -5.196 1.00 38.88 108 PRO A N 1
ATOM 846 C CA . PRO A 1 108 ? -26.585 0.588 -4.441 1.00 38.88 108 PRO A CA 1
ATOM 847 C C . PRO A 1 108 ? -26.646 -0.763 -5.164 1.00 38.88 108 PRO A C 1
ATOM 849 O O . PRO A 1 108 ? -27.672 -1.066 -5.787 1.00 38.88 108 PRO A O 1
ATOM 852 N N . PRO A 1 109 ? -25.582 -1.585 -5.099 1.00 35.62 109 PRO A N 1
ATOM 853 C CA . PRO A 1 109 ? -25.637 -2.933 -5.645 1.00 35.62 109 PRO A CA 1
ATOM 854 C C . PRO A 1 109 ? -26.893 -3.635 -5.109 1.00 35.62 109 PRO A C 1
ATOM 856 O O . PRO A 1 109 ? -27.268 -3.398 -3.951 1.00 35.62 109 PRO A O 1
ATOM 859 N N . PRO A 1 110 ? -27.576 -4.455 -5.932 1.00 32.75 110 PRO A N 1
ATOM 860 C CA . PRO A 1 110 ? -28.779 -5.145 -5.500 1.00 32.75 110 PRO A CA 1
ATOM 861 C C . PRO A 1 110 ? -28.470 -5.848 -4.182 1.00 32.75 110 PRO A C 1
ATOM 863 O O . PRO A 1 110 ? -27.479 -6.574 -4.075 1.00 32.75 110 PRO A O 1
ATOM 866 N N . ARG A 1 111 ? -29.284 -5.551 -3.161 1.00 40.47 111 ARG A N 1
ATOM 867 C CA . ARG A 1 111 ? -29.247 -6.193 -1.842 1.00 40.47 111 ARG A CA 1
ATOM 868 C C . ARG A 1 111 ? -29.286 -7.710 -2.062 1.00 40.47 111 ARG A C 1
ATOM 870 O O . ARG A 1 111 ? -30.366 -8.262 -2.231 1.00 40.47 111 ARG A O 1
ATOM 877 N N . GLY A 1 112 ? -28.130 -8.365 -2.142 1.00 36.34 112 GLY A N 1
ATOM 878 C CA . GLY A 1 112 ? -28.091 -9.768 -2.554 1.00 36.34 112 GLY A CA 1
ATOM 879 C C . GLY A 1 112 ? -26.726 -10.454 -2.578 1.00 36.34 112 GLY A C 1
ATOM 880 O O . GLY A 1 112 ? -26.683 -11.640 -2.281 1.00 36.34 112 GLY A O 1
ATOM 881 N N . SER A 1 113 ? -25.614 -9.767 -2.868 1.00 38.91 113 SER A N 1
ATOM 882 C CA . SER A 1 113 ? -24.353 -10.492 -3.165 1.00 38.91 113 SER A CA 1
ATOM 883 C C . SER A 1 113 ? -23.282 -10.474 -2.070 1.00 38.91 113 SER A C 1
ATOM 885 O O . SER A 1 113 ? -22.271 -11.153 -2.203 1.00 38.91 113 SER A O 1
ATOM 887 N N . ALA A 1 114 ? -23.498 -9.756 -0.970 1.00 37.88 114 ALA A N 1
ATOM 888 C CA . ALA A 1 114 ? -22.707 -9.913 0.247 1.00 37.88 114 ALA A CA 1
ATOM 889 C C . ALA A 1 114 ? -23.682 -10.194 1.388 1.00 37.88 114 ALA A C 1
ATOM 891 O O . ALA A 1 114 ? -24.278 -9.283 1.964 1.00 37.88 114 ALA A O 1
ATOM 892 N N . VAL A 1 115 ? -23.904 -11.476 1.673 1.00 35.81 115 VAL A N 1
ATOM 893 C CA . VAL A 1 115 ? -24.579 -11.895 2.901 1.00 35.81 115 VAL A CA 1
ATOM 894 C C . VAL A 1 115 ? -23.613 -11.597 4.044 1.00 35.81 115 VAL A C 1
ATOM 896 O O . VAL A 1 115 ? -22.818 -12.441 4.443 1.00 35.81 115 VAL A O 1
ATOM 899 N N . TYR A 1 116 ? -23.644 -10.363 4.545 1.00 38.25 116 TYR A N 1
ATOM 900 C CA . TYR A 1 116 ? -23.113 -10.059 5.865 1.00 38.25 116 TYR A CA 1
ATOM 901 C C . TYR A 1 116 ? -23.962 -10.847 6.866 1.00 38.25 116 TYR A C 1
ATOM 903 O O . TYR A 1 116 ? -25.188 -10.672 6.870 1.00 38.25 116 TYR A O 1
ATOM 911 N N . PRO A 1 117 ? -23.378 -11.716 7.707 1.00 36.38 117 PRO A N 1
ATOM 912 C CA . PRO A 1 117 ? -24.109 -12.290 8.818 1.00 36.38 117 PRO A CA 1
ATOM 913 C C . PRO A 1 117 ? -24.524 -11.131 9.726 1.00 36.38 117 PRO A C 1
ATOM 915 O O . PRO A 1 117 ? -23.724 -10.591 10.487 1.00 36.38 117 PRO A O 1
ATOM 918 N N . GLN A 1 118 ? -25.784 -10.714 9.623 1.00 39.12 118 GLN A N 1
ATOM 919 C CA . GLN A 1 118 ? -26.440 -9.915 10.645 1.00 39.12 118 GLN A CA 1
ATOM 920 C C . GLN A 1 118 ? -26.483 -10.796 11.895 1.00 39.12 118 GLN A C 1
ATOM 922 O O . GLN A 1 118 ? -27.416 -11.576 12.089 1.00 39.12 118 GLN A O 1
ATOM 927 N N . LEU A 1 119 ? -25.437 -10.719 12.720 1.00 41.22 119 LEU A N 1
ATOM 928 C CA . LEU A 1 119 ? -25.439 -11.250 14.077 1.00 41.22 119 LEU A CA 1
ATOM 929 C C . LEU A 1 119 ? -26.471 -10.443 14.865 1.00 41.22 119 LEU A C 1
ATOM 931 O O . LEU A 1 119 ? -26.169 -9.441 15.511 1.00 41.22 119 LEU A O 1
ATOM 935 N N . ARG A 1 120 ? -27.727 -10.876 14.754 1.00 39.53 120 ARG A N 1
ATOM 936 C CA . ARG A 1 120 ? -28.872 -10.391 15.514 1.00 39.53 120 ARG A CA 1
ATOM 937 C C . ARG A 1 120 ? -28.742 -10.927 16.941 1.00 39.53 120 ARG A C 1
ATOM 939 O O . ARG A 1 120 ? -29.460 -11.832 17.349 1.00 39.53 120 ARG A O 1
ATOM 946 N N . GLY A 1 121 ? -27.756 -10.414 17.672 1.00 41.38 121 GLY A N 1
ATOM 947 C CA . GLY A 1 121 ? -27.671 -10.587 19.116 1.00 41.38 121 GLY A CA 1
ATOM 948 C C . GLY A 1 121 ? -28.835 -9.851 19.772 1.00 41.38 121 GLY A C 1
ATOM 949 O O . GLY A 1 121 ? -29.185 -8.748 19.346 1.00 41.38 121 GLY A O 1
ATOM 950 N N . GLN A 1 122 ? -29.458 -10.483 20.768 1.00 39.38 122 GLN A N 1
ATOM 951 C CA . GLN A 1 122 ? -30.476 -9.877 21.626 1.00 39.38 122 GLN A CA 1
ATOM 952 C C . GLN A 1 122 ? -30.031 -8.473 22.047 1.00 39.38 122 GLN A C 1
ATOM 954 O O . GLN A 1 122 ? -28.946 -8.309 22.600 1.00 39.38 122 GLN A O 1
ATOM 959 N N . VAL A 1 123 ? -30.855 -7.468 21.748 1.00 45.19 123 VAL A N 1
ATOM 960 C CA . VAL A 1 123 ? -30.637 -6.083 22.173 1.00 45.19 123 VAL A CA 1
ATOM 961 C C . VAL A 1 123 ? -30.760 -6.065 23.700 1.00 45.19 123 VAL A C 1
ATOM 963 O O . VAL A 1 123 ? -31.855 -6.330 24.195 1.00 45.19 123 VAL A O 1
ATOM 966 N N . PRO A 1 124 ? -29.679 -5.814 24.461 1.00 49.09 124 PRO A N 1
ATOM 967 C CA . PRO A 1 124 ? -29.785 -5.633 25.903 1.00 49.09 124 PRO A CA 1
ATOM 968 C C . PRO A 1 124 ? -30.592 -4.361 26.172 1.00 49.09 124 PRO A C 1
ATOM 970 O O . PRO A 1 124 ? -30.502 -3.411 25.389 1.00 49.09 124 PRO A O 1
ATOM 973 N N . ASP A 1 125 ? -31.356 -4.336 27.266 1.00 48.97 125 ASP A N 1
ATOM 974 C CA . ASP A 1 125 ? -32.130 -3.164 27.684 1.00 48.97 125 ASP A CA 1
ATOM 975 C C . ASP A 1 125 ? -31.268 -1.897 27.624 1.00 48.97 125 ASP A C 1
ATOM 977 O O . ASP A 1 125 ? -30.310 -1.719 28.380 1.00 48.97 125 ASP A O 1
ATOM 981 N N . SER A 1 126 ? -31.618 -0.992 26.709 1.00 55.22 126 SER A N 1
ATOM 982 C CA . SER A 1 126 ? -30.837 0.204 26.373 1.00 55.22 126 SER A CA 1
ATOM 983 C C . SER A 1 126 ? -30.775 1.253 27.494 1.00 55.22 126 SER A C 1
ATOM 985 O O . SER A 1 126 ? -30.248 2.342 27.276 1.00 55.22 126 SER A O 1
ATOM 987 N N . GLY A 1 127 ? -31.348 0.953 28.664 1.00 55.09 127 GLY A N 1
ATOM 988 C CA . GLY A 1 127 ? -31.443 1.839 29.823 1.00 55.09 127 GLY A CA 1
ATOM 989 C C . GLY A 1 127 ? -30.433 1.565 30.941 1.00 55.09 127 GLY A C 1
ATOM 990 O O . GLY A 1 127 ? -30.390 2.346 31.889 1.00 55.09 127 GLY A O 1
ATOM 991 N N . SER A 1 128 ? -29.626 0.497 30.875 1.00 66.62 128 SER A N 1
ATOM 992 C CA . SER A 1 128 ? -28.646 0.210 31.932 1.00 66.62 128 SER A CA 1
ATOM 993 C C . SER A 1 128 ? -27.352 1.018 31.761 1.00 66.62 128 SER A C 1
ATOM 995 O O . SER A 1 128 ? -26.844 1.218 30.653 1.00 66.62 128 SER A O 1
ATOM 997 N N . VAL A 1 129 ? -26.793 1.478 32.884 1.00 70.62 129 VAL A N 1
ATOM 998 C CA . VAL A 1 129 ? -25.508 2.202 32.934 1.00 70.62 129 VAL A CA 1
ATOM 999 C C . VAL A 1 129 ? -24.383 1.360 32.316 1.00 70.62 129 VAL A C 1
ATOM 1001 O O . VAL A 1 129 ? -23.550 1.886 31.577 1.00 70.62 129 VAL A O 1
ATOM 1004 N N . ASP A 1 130 ? -24.416 0.042 32.518 1.00 76.50 130 ASP A N 1
ATOM 1005 C CA . ASP A 1 130 ? -23.424 -0.895 31.986 1.00 76.50 130 ASP A CA 1
ATOM 1006 C C . ASP A 1 130 ? -23.430 -0.958 30.453 1.00 76.50 130 ASP A C 1
ATOM 1008 O O . ASP A 1 130 ? -22.367 -0.999 29.830 1.00 76.50 130 ASP A O 1
ATOM 1012 N N . PHE A 1 131 ? -24.605 -0.883 29.816 1.00 75.75 131 PHE A N 1
ATOM 1013 C CA . PHE A 1 131 ? -24.705 -0.852 28.355 1.00 75.75 131 PHE A CA 1
ATOM 1014 C C . PHE A 1 131 ? -24.134 0.448 27.772 1.00 75.75 131 PHE A C 1
ATOM 1016 O O . PHE A 1 131 ? -23.423 0.431 26.762 1.00 75.75 131 PHE A O 1
ATOM 1023 N N . ALA A 1 132 ? -24.395 1.585 28.424 1.00 77.88 132 ALA A N 1
ATOM 1024 C CA . ALA A 1 132 ? -23.825 2.869 28.024 1.00 77.88 132 ALA A CA 1
ATOM 1025 C C . ALA A 1 132 ? -22.289 2.875 28.152 1.00 77.88 132 ALA A C 1
ATOM 1027 O O . ALA A 1 132 ? -21.597 3.358 27.249 1.00 77.88 132 ALA A O 1
ATOM 1028 N N . ILE A 1 133 ? -21.752 2.284 29.227 1.00 81.69 133 ILE A N 1
ATOM 1029 C CA . ILE A 1 133 ? -20.308 2.113 29.436 1.00 81.69 133 ILE A CA 1
ATOM 1030 C C . ILE A 1 133 ? -19.704 1.237 28.332 1.00 81.69 133 ILE A C 1
ATOM 1032 O O . ILE A 1 133 ? -18.755 1.664 27.673 1.00 81.69 133 ILE A O 1
ATOM 1036 N N . GLN A 1 134 ? -20.278 0.061 28.062 1.00 86.75 134 GLN A N 1
ATOM 1037 C CA . GLN A 1 134 ? -19.789 -0.847 27.016 1.00 86.75 134 GLN A CA 1
ATOM 1038 C C . GLN A 1 134 ? -19.824 -0.202 25.625 1.00 86.75 134 GLN A C 1
ATOM 1040 O O . GLN A 1 134 ? -18.875 -0.325 24.846 1.00 86.75 134 GLN A O 1
ATOM 1045 N N . ARG A 1 135 ? -20.886 0.548 25.305 1.00 86.56 135 ARG A N 1
ATOM 1046 C CA . ARG A 1 135 ? -20.998 1.273 24.033 1.00 86.56 135 ARG A CA 1
ATOM 1047 C C . ARG A 1 135 ? -19.912 2.338 23.882 1.00 86.56 135 ARG A C 1
ATOM 1049 O O . ARG A 1 135 ? -19.345 2.478 22.796 1.00 86.56 135 ARG A O 1
ATOM 1056 N N . ASN A 1 136 ? -19.616 3.078 24.948 1.00 89.38 136 ASN A N 1
ATOM 1057 C CA . ASN A 1 136 ? -18.554 4.083 24.945 1.00 89.38 136 ASN A CA 1
ATOM 1058 C C . ASN A 1 136 ? -17.163 3.447 24.843 1.00 89.38 136 ASN A C 1
ATOM 1060 O O . ASN A 1 136 ? -16.344 3.926 24.060 1.00 89.38 136 ASN A O 1
ATOM 1064 N N . GLN A 1 137 ? -16.918 2.337 25.544 1.00 92.88 137 GLN A N 1
ATOM 1065 C CA . GLN A 1 137 ? -15.676 1.568 25.419 1.00 92.88 137 GLN A CA 1
ATOM 1066 C C . GLN A 1 137 ? -15.472 1.072 23.984 1.00 92.88 137 GLN A C 1
ATOM 1068 O O . GLN A 1 137 ? -14.404 1.280 23.411 1.00 92.88 137 GLN A O 1
ATOM 1073 N N . LYS A 1 138 ? -16.513 0.500 23.360 1.00 93.81 138 LYS A N 1
ATOM 1074 C CA . LYS A 1 138 ? -16.460 0.057 21.959 1.00 93.81 138 LYS A CA 1
ATOM 1075 C C . LYS A 1 138 ? -16.149 1.203 21.000 1.00 93.81 138 LYS A C 1
ATOM 1077 O O . LYS A 1 138 ? -15.324 1.059 20.099 1.00 93.81 138 LYS A O 1
ATOM 1082 N N . ARG A 1 139 ? -16.790 2.359 21.195 1.00 94.19 139 ARG A N 1
ATOM 1083 C CA . ARG A 1 139 ? -16.538 3.569 20.399 1.00 94.19 139 ARG A CA 1
ATOM 1084 C C . ARG A 1 139 ? -15.075 4.004 20.491 1.00 94.19 139 ARG A C 1
ATOM 1086 O O . ARG A 1 139 ? -14.459 4.250 19.459 1.00 94.19 139 ARG A O 1
ATOM 1093 N N . GLN A 1 140 ? -14.528 4.088 21.703 1.00 95.31 140 GLN A N 1
ATOM 1094 C CA . GLN A 1 140 ? -13.137 4.489 21.926 1.00 95.31 140 GLN A CA 1
ATOM 1095 C C . GLN A 1 140 ? -12.160 3.483 21.315 1.00 95.31 140 GLN A C 1
ATOM 1097 O O . GLN A 1 140 ? -11.295 3.882 20.542 1.00 95.31 140 GLN A O 1
ATOM 1102 N N . ALA A 1 141 ? -12.353 2.186 21.572 1.00 96.50 141 ALA A N 1
ATOM 1103 C CA . ALA A 1 141 ? -11.529 1.129 20.991 1.00 96.50 141 ALA A CA 1
ATOM 1104 C C . ALA A 1 141 ? -11.551 1.171 19.454 1.00 96.50 141 ALA A C 1
ATOM 1106 O O . ALA A 1 141 ? -10.505 1.092 18.815 1.00 96.50 141 ALA A O 1
ATOM 1107 N N . THR A 1 142 ? -12.726 1.387 18.857 1.00 97.56 142 THR A N 1
ATOM 1108 C CA . THR A 1 142 ? -12.880 1.517 17.400 1.00 97.56 142 THR A CA 1
ATOM 1109 C C . THR A 1 142 ? -12.148 2.739 16.848 1.00 97.56 142 THR A C 1
ATOM 1111 O O . THR A 1 142 ? -11.461 2.625 15.837 1.00 97.56 142 THR A O 1
ATOM 1114 N N . ALA A 1 143 ? -12.237 3.895 17.510 1.00 96.62 143 ALA A N 1
ATOM 1115 C CA . ALA A 1 143 ? -11.516 5.100 17.095 1.00 96.62 143 ALA A CA 1
ATOM 1116 C C . ALA A 1 143 ? -9.989 4.934 17.209 1.00 96.62 143 ALA A C 1
ATOM 1118 O O . ALA A 1 143 ? -9.252 5.298 16.293 1.00 96.62 143 ALA A O 1
ATOM 1119 N N . THR A 1 144 ? -9.503 4.327 18.295 1.00 97.12 144 THR A N 1
ATOM 1120 C CA . THR A 1 144 ? -8.075 4.028 18.474 1.00 97.12 144 THR A CA 1
ATOM 1121 C C . THR A 1 144 ? -7.570 3.040 17.425 1.00 97.12 144 THR A C 1
ATOM 1123 O O . THR A 1 144 ? -6.499 3.244 16.845 1.00 97.12 144 THR A O 1
ATOM 1126 N N . TYR A 1 145 ? -8.345 1.991 17.140 1.00 97.81 145 TYR A N 1
ATOM 1127 C CA . TYR A 1 145 ? -7.991 1.010 16.121 1.00 97.81 145 TYR A CA 1
ATOM 1128 C C . TYR A 1 145 ? -7.985 1.637 14.722 1.00 97.81 145 TYR A C 1
ATOM 1130 O O . TYR A 1 145 ? -7.035 1.430 13.973 1.00 97.81 145 TYR A O 1
ATOM 1138 N N . TRP A 1 146 ? -8.974 2.478 14.397 1.00 97.50 146 TRP A N 1
ATOM 1139 C CA . TRP A 1 146 ? -9.006 3.256 13.153 1.00 97.50 146 TRP A CA 1
ATOM 1140 C C . TRP A 1 146 ? -7.732 4.079 12.960 1.00 97.50 146 TRP A C 1
ATOM 1142 O O . TRP A 1 146 ? -7.087 3.991 11.914 1.00 97.50 146 TRP A O 1
ATOM 1152 N N . GLN A 1 147 ? -7.331 4.841 13.982 1.00 96.69 147 GLN A N 1
ATOM 1153 C CA . GLN A 1 147 ? -6.125 5.661 13.906 1.00 96.69 147 GLN A CA 1
ATOM 1154 C C . GLN A 1 147 ? -4.883 4.802 13.627 1.00 96.69 147 GLN A C 1
ATOM 1156 O O . GLN A 1 147 ? -4.065 5.139 12.773 1.00 96.69 147 GLN A O 1
ATOM 1161 N N . THR A 1 148 ? -4.768 3.677 14.331 1.00 96.19 148 THR A N 1
ATOM 1162 C CA . THR A 1 148 ? -3.568 2.832 14.326 1.00 96.19 148 THR A CA 1
ATOM 1163 C C . THR A 1 148 ? -3.451 1.980 13.064 1.00 96.19 148 THR A C 1
ATOM 1165 O O . THR A 1 148 ? -2.376 1.915 12.472 1.00 96.19 148 THR A O 1
ATOM 1168 N N . ALA A 1 149 ? -4.543 1.335 12.647 1.00 96.50 149 ALA A N 1
ATOM 1169 C CA . ALA A 1 149 ? -4.548 0.338 11.578 1.00 96.50 149 ALA A CA 1
ATOM 1170 C C . ALA A 1 149 ? -4.990 0.882 10.210 1.00 96.50 149 ALA A C 1
ATOM 1172 O O . ALA A 1 149 ? -4.821 0.201 9.198 1.00 96.50 149 ALA A O 1
ATOM 1173 N N . VAL A 1 150 ? -5.541 2.101 10.161 1.00 96.50 150 VAL A N 1
ATOM 1174 C CA . VAL A 1 150 ? -6.009 2.723 8.913 1.00 96.50 150 VAL A CA 1
ATOM 1175 C C . VAL A 1 150 ? -5.367 4.091 8.702 1.00 96.50 150 VAL A C 1
ATOM 1177 O O . VAL A 1 150 ? -4.563 4.242 7.783 1.00 96.50 150 VAL A O 1
ATOM 1180 N N . ALA A 1 151 ? -5.667 5.077 9.552 1.00 94.69 151 ALA A N 1
ATOM 1181 C CA . ALA A 1 151 ? -5.316 6.475 9.281 1.00 94.69 151 ALA A CA 1
ATOM 1182 C C . ALA A 1 151 ? -3.797 6.719 9.223 1.00 94.69 151 ALA A C 1
ATOM 1184 O O . ALA A 1 151 ? -3.320 7.401 8.317 1.00 94.69 151 ALA A O 1
ATOM 1185 N N . ASN A 1 152 ? -3.022 6.126 10.139 1.00 94.38 152 ASN A N 1
ATOM 1186 C CA . ASN A 1 152 ? -1.561 6.257 10.136 1.00 94.38 152 ASN A CA 1
ATOM 1187 C C . ASN A 1 152 ? -0.922 5.677 8.864 1.00 94.38 152 ASN A C 1
ATOM 1189 O O . ASN A 1 152 ? 0.030 6.245 8.334 1.00 94.38 152 ASN A O 1
ATOM 1193 N N . LEU A 1 153 ? -1.453 4.560 8.357 1.00 94.69 153 LEU A N 1
ATOM 1194 C CA . LEU A 1 153 ? -0.961 3.920 7.136 1.00 94.69 153 LEU A CA 1
ATOM 1195 C C . LEU A 1 153 ? -1.407 4.664 5.877 1.00 94.69 153 LEU A C 1
ATOM 1197 O O . LEU A 1 153 ? -0.674 4.688 4.893 1.00 94.6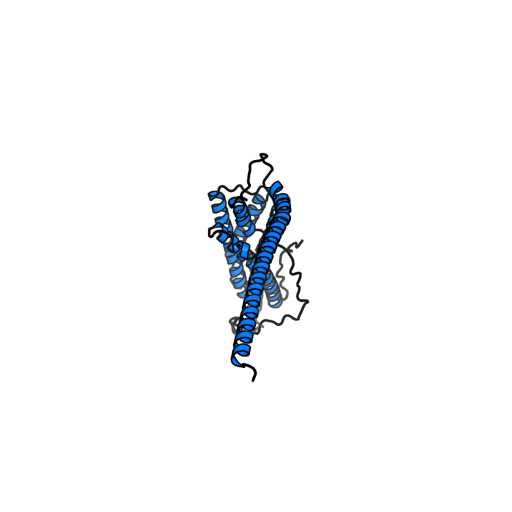9 153 LEU A O 1
ATOM 1201 N N . GLN A 1 154 ? -2.572 5.313 5.906 1.00 91.44 154 GLN A N 1
ATOM 1202 C CA . GLN A 1 154 ? -3.096 6.061 4.768 1.00 91.44 154 GLN A CA 1
ATOM 1203 C C . GLN A 1 154 ? -2.134 7.156 4.288 1.00 91.44 154 GLN A C 1
ATOM 1205 O O . GLN A 1 154 ? -1.949 7.312 3.083 1.00 91.44 154 GLN A O 1
ATOM 1210 N N . ALA A 1 155 ? -1.483 7.873 5.208 1.00 84.62 155 ALA A N 1
ATOM 1211 C CA . ALA A 1 155 ? -0.519 8.908 4.839 1.00 84.62 155 ALA A CA 1
ATOM 1212 C C . ALA A 1 155 ? 0.620 8.355 3.969 1.00 84.62 155 ALA A C 1
ATOM 1214 O O . ALA A 1 155 ? 0.998 9.000 3.003 1.00 84.62 155 ALA A O 1
ATOM 1215 N N . ILE A 1 156 ? 1.115 7.152 4.280 1.00 89.38 156 ILE A N 1
ATOM 1216 C CA . ILE A 1 156 ? 2.217 6.510 3.552 1.00 89.38 156 ILE A CA 1
ATOM 1217 C C . ILE A 1 156 ? 1.723 5.820 2.277 1.00 89.38 156 ILE A C 1
ATOM 1219 O O . ILE A 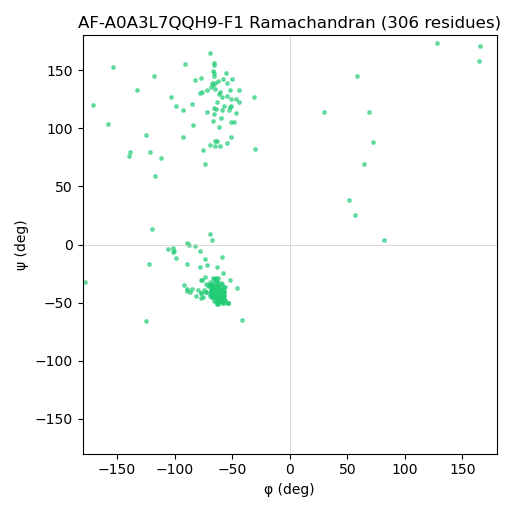1 156 ? 2.317 6.000 1.218 1.00 89.38 156 ILE A O 1
ATOM 1223 N N . ARG A 1 157 ? 0.605 5.081 2.339 1.00 88.00 157 ARG A N 1
ATOM 1224 C CA . ARG A 1 157 ? 0.035 4.358 1.182 1.00 88.00 157 ARG A CA 1
ATOM 1225 C C . ARG A 1 157 ? -0.235 5.285 -0.006 1.00 88.00 157 ARG A C 1
ATOM 1227 O O . ARG A 1 157 ? -0.056 4.890 -1.159 1.00 88.00 157 ARG A O 1
ATOM 1234 N N . PHE A 1 158 ? -0.667 6.513 0.274 1.00 87.31 158 PHE A N 1
ATOM 1235 C CA . PHE A 1 158 ? -1.104 7.468 -0.745 1.00 87.31 158 PHE A CA 1
ATOM 1236 C C . PHE A 1 158 ? -0.273 8.755 -0.777 1.00 87.31 158 PHE A C 1
ATOM 1238 O O . PHE A 1 158 ? -0.680 9.708 -1.450 1.00 87.31 158 PHE A O 1
ATOM 1245 N N . GLU A 1 159 ? 0.888 8.792 -0.110 1.00 84.19 159 GLU A N 1
ATOM 1246 C CA . GLU A 1 159 ? 1.820 9.925 -0.176 1.00 84.19 159 GLU A CA 1
ATOM 1247 C C . GLU A 1 159 ? 2.160 10.220 -1.638 1.00 84.19 159 GLU A C 1
ATOM 1249 O O . GLU A 1 159 ? 2.516 9.309 -2.390 1.00 84.19 159 GLU A O 1
ATOM 1254 N N . THR A 1 160 ? 2.005 11.474 -2.068 1.00 82.06 160 THR A N 1
ATOM 1255 C CA . THR A 1 160 ? 2.492 11.929 -3.376 1.00 82.06 160 THR A CA 1
ATOM 1256 C C . THR A 1 160 ? 3.962 12.284 -3.209 1.00 82.06 160 THR A C 1
ATOM 1258 O O . THR A 1 160 ? 4.252 13.336 -2.632 1.00 82.06 160 THR A O 1
ATOM 1261 N N . PRO A 1 161 ? 4.895 11.425 -3.658 1.00 80.75 161 PRO A N 1
ATOM 1262 C CA . PRO A 1 161 ? 6.307 11.702 -3.486 1.00 80.75 161 PRO A CA 1
ATOM 1263 C C . PRO A 1 161 ? 6.649 12.949 -4.293 1.00 80.75 161 PRO A C 1
ATOM 1265 O O . PRO A 1 161 ? 6.235 13.084 -5.443 1.00 80.75 161 PRO A O 1
ATOM 1268 N N . SER A 1 162 ? 7.379 13.872 -3.685 1.00 80.19 162 SER A N 1
ATOM 1269 C CA . SER A 1 162 ? 7.901 15.049 -4.371 1.00 80.19 162 SER A CA 1
ATOM 1270 C C . SER A 1 162 ? 9.156 15.537 -3.667 1.00 80.19 162 SER A C 1
ATOM 1272 O O . SER A 1 162 ? 9.340 15.328 -2.465 1.00 80.19 162 SER A O 1
ATOM 1274 N N . GLY A 1 163 ? 10.030 16.188 -4.423 1.00 82.94 163 GLY A N 1
ATOM 1275 C CA . GLY A 1 163 ? 11.206 16.856 -3.905 1.00 82.94 163 GLY A CA 1
ATOM 1276 C C . GLY A 1 163 ? 12.511 16.469 -4.590 1.00 82.94 163 GLY A C 1
ATOM 1277 O O . GLY A 1 163 ? 12.622 15.559 -5.412 1.00 82.94 163 GLY A O 1
ATOM 1278 N N . LYS A 1 164 ? 13.550 17.198 -4.181 1.00 86.19 164 LYS A N 1
ATOM 1279 C CA . LYS A 1 164 ? 14.908 17.094 -4.728 1.00 86.19 164 LYS A CA 1
ATOM 1280 C C . LYS A 1 164 ? 15.777 16.053 -4.020 1.00 86.19 164 LYS A C 1
ATOM 1282 O O . LYS A 1 164 ? 16.957 15.947 -4.345 1.00 86.19 164 LYS A O 1
ATOM 1287 N N . GLU A 1 165 ? 15.244 15.339 -3.024 1.00 90.81 165 GLU A N 1
ATOM 1288 C CA . GLU A 1 165 ? 16.001 14.260 -2.387 1.00 90.81 165 GLU A CA 1
ATOM 1289 C C . GLU A 1 165 ? 16.261 13.118 -3.375 1.00 90.81 165 GLU A C 1
ATOM 1291 O O . GLU A 1 165 ? 15.544 12.969 -4.371 1.00 90.81 165 GLU A O 1
ATOM 1296 N N . SER A 1 166 ? 17.312 12.332 -3.124 1.00 89.81 166 SER A N 1
ATOM 1297 C CA . SER A 1 166 ? 17.581 11.168 -3.958 1.00 89.81 166 SER A CA 1
ATOM 1298 C C . SER A 1 166 ? 16.456 10.159 -3.799 1.00 89.81 166 SER A C 1
ATOM 1300 O O . SER A 1 166 ? 15.969 9.887 -2.697 1.00 89.81 166 SER A O 1
ATOM 1302 N N . PHE A 1 167 ? 16.069 9.580 -4.923 1.00 85.94 167 PHE A N 1
ATOM 1303 C CA . PHE A 1 167 ? 14.987 8.623 -4.967 1.00 85.94 167 PHE A CA 1
ATOM 1304 C C . PHE A 1 167 ? 15.211 7.406 -4.055 1.00 85.94 167 PHE A C 1
ATOM 1306 O O . PHE A 1 167 ? 14.305 6.980 -3.345 1.00 85.94 167 PHE A O 1
ATOM 1313 N N . GLU A 1 168 ? 16.437 6.882 -4.026 1.00 86.31 168 GLU A N 1
ATOM 1314 C CA . GLU A 1 168 ? 16.827 5.765 -3.159 1.00 86.31 168 GLU A CA 1
ATOM 1315 C C . GLU A 1 168 ? 16.581 6.079 -1.676 1.00 86.31 168 GLU A C 1
ATOM 1317 O O . GLU A 1 168 ? 16.012 5.266 -0.947 1.00 86.31 168 GLU A O 1
ATOM 1322 N N . LYS A 1 169 ? 16.937 7.292 -1.236 1.00 89.88 169 LYS A N 1
ATOM 1323 C CA . LYS A 1 169 ? 16.745 7.722 0.152 1.00 89.88 169 LYS A CA 1
ATOM 1324 C C . LYS A 1 169 ? 15.263 7.860 0.499 1.00 89.88 169 LYS A C 1
ATOM 1326 O O . LYS A 1 169 ? 14.853 7.433 1.580 1.00 89.88 169 LYS A O 1
ATOM 1331 N N . TYR A 1 170 ? 14.470 8.423 -0.413 1.00 89.31 170 TYR A N 1
ATOM 1332 C CA . TYR A 1 170 ? 13.015 8.489 -0.270 1.00 89.31 170 TYR A CA 1
ATOM 1333 C C . TYR A 1 170 ? 12.411 7.086 -0.135 1.00 89.31 170 TYR A C 1
ATOM 1335 O O . TYR A 1 170 ? 11.666 6.814 0.806 1.00 89.31 170 TYR A O 1
ATOM 1343 N N . GLN A 1 171 ? 12.771 6.185 -1.052 1.00 88.00 171 GLN A N 1
ATOM 1344 C CA . GLN A 1 171 ? 12.230 4.834 -1.117 1.00 88.00 171 GLN A CA 1
ATOM 1345 C C . GLN A 1 171 ? 12.556 4.042 0.156 1.00 88.00 171 GLN A C 1
ATOM 1347 O O . GLN A 1 171 ? 11.662 3.429 0.740 1.00 88.00 171 GLN A O 1
ATOM 1352 N N . GLU A 1 172 ? 13.804 4.097 0.625 1.00 90.62 172 GLU A N 1
ATOM 1353 C CA . GLU A 1 172 ? 14.226 3.434 1.862 1.00 90.62 172 GLU A CA 1
ATOM 1354 C C . GLU A 1 172 ? 13.429 3.946 3.071 1.00 90.62 172 GLU A C 1
ATOM 1356 O O . GLU A 1 172 ? 12.865 3.153 3.827 1.00 90.62 172 GLU A O 1
ATOM 1361 N N . ARG A 1 173 ? 13.294 5.272 3.215 1.00 92.75 173 ARG A N 1
ATOM 1362 C CA . ARG A 1 173 ? 12.489 5.885 4.283 1.00 92.75 173 ARG A CA 1
ATOM 1363 C C . ARG A 1 173 ? 11.035 5.417 4.227 1.00 92.75 173 ARG A C 1
ATOM 1365 O O . ARG A 1 173 ? 10.486 5.013 5.252 1.00 92.75 173 ARG A O 1
ATOM 1372 N N . MET A 1 174 ? 10.422 5.463 3.047 1.00 92.75 174 MET A N 1
ATOM 1373 C CA . MET A 1 174 ? 9.020 5.100 2.848 1.00 92.75 174 MET A CA 1
ATOM 1374 C C . MET A 1 174 ? 8.764 3.631 3.216 1.00 92.75 174 MET A C 1
ATOM 1376 O O . MET A 1 174 ? 7.855 3.349 3.999 1.00 92.75 174 MET A O 1
ATOM 1380 N N . PHE A 1 175 ? 9.607 2.693 2.767 1.00 92.94 175 PHE A N 1
ATOM 1381 C CA . PHE A 1 175 ? 9.445 1.274 3.112 1.00 92.94 175 PHE A CA 1
ATOM 1382 C C . PHE A 1 175 ? 9.734 0.962 4.580 1.00 92.94 175 PHE A C 1
ATOM 1384 O O . PHE A 1 175 ? 9.058 0.112 5.166 1.00 92.94 175 PHE A O 1
ATOM 1391 N N . GLN A 1 176 ? 10.696 1.648 5.202 1.00 94.69 176 GLN A N 1
ATOM 1392 C CA . GLN A 1 176 ? 10.925 1.531 6.644 1.00 94.69 176 GLN A CA 1
ATOM 1393 C C . GLN A 1 176 ? 9.700 2.001 7.440 1.00 94.69 176 GLN A C 1
ATOM 1395 O O . GLN A 1 176 ? 9.263 1.312 8.368 1.00 94.69 176 GLN A O 1
ATOM 1400 N N . GLN A 1 177 ? 9.108 3.135 7.051 1.00 95.31 177 GLN A N 1
ATOM 1401 C CA . GLN A 1 177 ? 7.882 3.657 7.658 1.00 95.31 177 GLN A CA 1
ATOM 1402 C C . GLN A 1 177 ? 6.704 2.700 7.453 1.00 95.31 177 GLN A C 1
ATOM 1404 O O . GLN A 1 177 ? 6.049 2.337 8.431 1.00 95.31 177 GLN A O 1
ATOM 1409 N N . LEU A 1 178 ? 6.478 2.229 6.221 1.00 95.50 178 LEU A N 1
ATOM 1410 C CA . LEU A 1 178 ? 5.4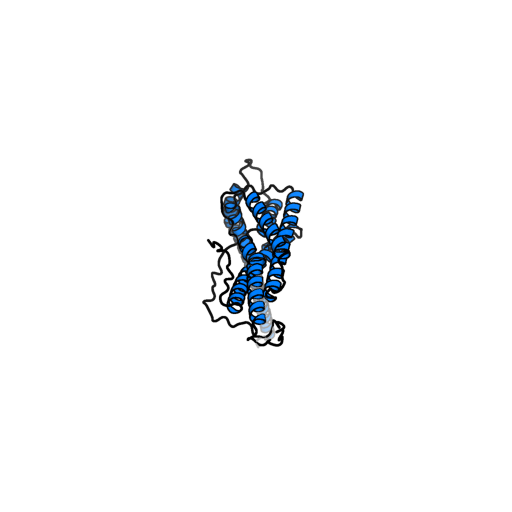18 1.272 5.901 1.00 95.50 178 LEU A CA 1
ATOM 1411 C C . LEU A 1 178 ? 5.546 -0.000 6.744 1.00 95.50 178 LEU A C 1
ATOM 1413 O O . LEU A 1 178 ? 4.575 -0.422 7.369 1.00 95.50 178 LEU A O 1
ATOM 1417 N N . ARG A 1 179 ? 6.749 -0.581 6.836 1.00 97.25 179 ARG A N 1
ATOM 1418 C CA . ARG A 1 179 ? 7.011 -1.780 7.647 1.00 97.25 179 ARG A CA 1
ATOM 1419 C C . ARG A 1 179 ? 6.714 -1.547 9.127 1.00 97.25 179 ARG A C 1
ATOM 1421 O O . ARG A 1 179 ? 6.040 -2.364 9.752 1.00 97.25 179 ARG A O 1
ATOM 1428 N N . SER A 1 180 ? 7.207 -0.443 9.685 1.00 97.50 180 SER A N 1
ATOM 1429 C CA . SER A 1 180 ? 7.001 -0.095 11.095 1.00 97.50 180 SER A CA 1
ATOM 1430 C C . SER A 1 180 ? 5.514 0.073 11.432 1.00 97.50 180 SER A C 1
ATOM 1432 O O . SER A 1 180 ? 5.005 -0.525 12.386 1.00 97.50 180 SER A O 1
ATOM 1434 N N . LEU A 1 181 ? 4.786 0.822 10.600 1.00 96.75 181 LEU A N 1
ATOM 1435 C CA . LEU A 1 181 ? 3.356 1.060 10.780 1.00 96.75 181 LEU A CA 1
ATOM 1436 C C . LEU A 1 181 ? 2.528 -0.211 10.575 1.00 96.75 181 LEU A C 1
ATOM 1438 O O . LEU A 1 181 ? 1.622 -0.469 11.361 1.00 96.75 181 LEU A O 1
ATOM 1442 N N . THR A 1 182 ? 2.876 -1.044 9.591 1.00 97.31 182 THR A N 1
ATOM 1443 C CA . THR A 1 182 ? 2.214 -2.338 9.348 1.00 97.31 182 THR A CA 1
ATOM 1444 C C . THR A 1 182 ? 2.362 -3.259 10.561 1.00 97.31 182 THR A C 1
ATOM 1446 O O . THR A 1 182 ? 1.384 -3.841 11.027 1.00 97.31 182 THR A O 1
ATOM 1449 N N . ASN A 1 183 ? 3.561 -3.340 11.148 1.00 97.56 183 ASN A N 1
ATOM 1450 C CA . ASN A 1 183 ? 3.802 -4.133 12.358 1.00 97.56 183 ASN A CA 1
ATOM 1451 C C . ASN A 1 183 ? 3.024 -3.599 13.572 1.00 97.56 183 ASN A C 1
ATOM 1453 O O . ASN A 1 183 ? 2.475 -4.380 14.355 1.00 97.56 183 ASN A O 1
ATOM 1457 N N . THR A 1 184 ? 2.950 -2.274 13.708 1.00 97.62 184 THR A N 1
ATOM 1458 C CA . THR A 1 184 ? 2.170 -1.613 14.763 1.00 97.62 184 THR A CA 1
ATOM 1459 C C . THR A 1 184 ? 0.680 -1.921 14.611 1.00 97.62 184 THR A C 1
ATOM 1461 O O . THR A 1 184 ? 0.034 -2.338 15.569 1.00 97.62 184 THR A O 1
ATOM 1464 N N . ALA A 1 185 ? 0.144 -1.792 13.396 1.00 97.06 185 ALA A N 1
ATOM 1465 C CA . ALA A 1 185 ? -1.246 -2.088 13.073 1.00 97.06 185 ALA A CA 1
ATOM 1466 C C . ALA A 1 185 ? -1.607 -3.563 13.301 1.00 97.06 185 ALA A C 1
ATOM 1468 O O . ALA A 1 185 ? -2.663 -3.854 13.858 1.00 97.06 185 ALA A O 1
ATOM 1469 N N . ARG A 1 186 ? -0.718 -4.498 12.939 1.00 96.88 186 ARG A N 1
ATOM 1470 C CA . ARG A 1 186 ? -0.922 -5.938 13.174 1.00 96.88 186 ARG A CA 1
ATOM 1471 C C . ARG A 1 186 ? -0.994 -6.280 14.663 1.00 96.88 186 ARG A C 1
ATOM 1473 O O . ARG A 1 186 ? -1.720 -7.187 15.052 1.00 96.88 186 ARG A O 1
ATOM 1480 N N . SER A 1 187 ? -0.252 -5.543 15.485 1.00 96.81 187 SER A N 1
ATOM 1481 C CA . SER A 1 187 ? -0.204 -5.738 16.938 1.00 96.81 187 SER A CA 1
ATOM 1482 C C . SER A 1 187 ? -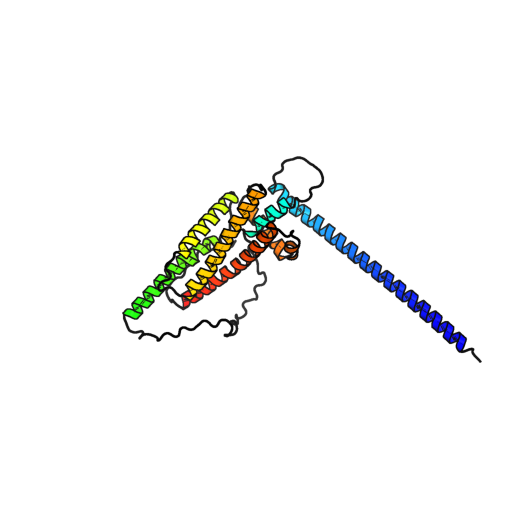1.299 -4.965 17.684 1.00 96.81 187 SER A C 1
ATOM 1484 O O . SER A 1 187 ? -1.364 -5.029 18.912 1.00 96.81 187 SER A O 1
ATOM 1486 N N . ALA A 1 188 ? -2.146 -4.209 16.975 1.00 96.31 188 ALA A N 1
ATOM 1487 C CA . ALA A 1 188 ? -3.171 -3.381 17.593 1.00 96.31 188 ALA A CA 1
ATOM 1488 C C . ALA A 1 188 ? -4.273 -4.246 18.244 1.00 96.31 188 ALA A C 1
ATOM 1490 O O . ALA A 1 188 ? -4.761 -5.191 17.616 1.00 96.31 188 ALA A O 1
ATOM 1491 N N . PRO A 1 189 ? -4.718 -3.925 19.475 1.00 96.44 189 PRO A N 1
ATOM 1492 C CA . PRO A 1 189 ? -5.789 -4.665 20.135 1.00 96.44 189 PRO A CA 1
ATOM 1493 C C . PRO A 1 189 ? -7.098 -4.615 19.340 1.00 96.44 189 PRO A C 1
ATOM 1495 O O . PRO A 1 189 ? -7.564 -3.539 18.972 1.00 96.44 189 PRO A O 1
ATOM 1498 N N . THR A 1 190 ? -7.724 -5.772 19.128 1.00 96.56 190 THR A N 1
ATOM 1499 C CA . THR A 1 190 ? -9.018 -5.901 18.427 1.00 96.56 190 THR A CA 1
ATOM 1500 C C . THR A 1 190 ? -10.204 -6.096 19.378 1.00 96.56 190 THR A C 1
ATOM 1502 O O . THR A 1 190 ? -11.358 -6.145 18.949 1.00 96.56 190 THR A O 1
ATOM 1505 N N . THR A 1 191 ? -9.948 -6.183 20.686 1.00 95.38 191 THR A N 1
ATOM 1506 C CA . THR A 1 191 ? -10.978 -6.337 21.719 1.00 95.38 191 THR A CA 1
ATOM 1507 C C . THR A 1 191 ? -11.927 -5.144 21.722 1.00 95.38 191 THR A C 1
ATOM 1509 O O . THR A 1 191 ? -11.492 -3.997 21.799 1.00 95.38 191 THR A O 1
ATOM 1512 N N . ASN A 1 192 ? -13.235 -5.412 21.686 1.00 94.19 192 ASN A N 1
ATOM 1513 C CA . ASN A 1 192 ? -14.286 -4.390 21.647 1.00 94.19 192 ASN A CA 1
ATOM 1514 C C . ASN A 1 192 ? -14.167 -3.412 20.462 1.00 94.19 192 ASN A C 1
ATOM 1516 O O . ASN A 1 192 ? -14.665 -2.295 20.543 1.00 94.19 192 ASN A O 1
ATOM 1520 N N . VAL A 1 193 ? -13.543 -3.813 19.354 1.00 96.56 193 VAL A N 1
ATOM 1521 C CA . VAL A 1 193 ? -13.494 -3.022 18.116 1.00 96.56 193 VAL A CA 1
ATOM 1522 C C . VAL A 1 193 ? -14.668 -3.397 17.207 1.00 96.56 193 VAL A C 1
ATOM 1524 O O . VAL A 1 193 ? -15.242 -4.484 17.305 1.00 96.56 193 VAL A O 1
ATOM 1527 N N . ASP A 1 194 ? -15.071 -2.481 16.330 1.00 95.88 194 ASP A N 1
ATOM 1528 C CA . ASP A 1 194 ? -15.977 -2.806 15.235 1.00 95.88 194 ASP A CA 1
ATOM 1529 C C . ASP A 1 194 ? -15.412 -3.937 14.344 1.00 95.88 194 ASP A C 1
ATOM 1531 O O . ASP A 1 194 ? -14.338 -3.774 13.759 1.00 95.88 194 ASP A O 1
ATOM 1535 N N . PRO A 1 195 ? -16.100 -5.086 14.217 1.00 95.62 195 PRO A N 1
ATOM 1536 C CA . PRO A 1 195 ? -15.556 -6.238 13.501 1.00 95.62 195 PRO A CA 1
ATOM 1537 C C . PRO A 1 195 ? -15.384 -5.995 11.995 1.00 95.62 195 PRO A C 1
ATOM 1539 O O . PRO A 1 195 ? -14.471 -6.561 11.397 1.00 95.62 195 PRO A O 1
ATOM 1542 N N . GLU A 1 196 ? -16.205 -5.138 11.379 1.00 95.44 196 GLU A N 1
ATOM 1543 C CA . GLU A 1 196 ? -16.069 -4.813 9.951 1.00 95.44 196 GLU A CA 1
ATOM 1544 C C . GLU A 1 196 ? -14.820 -3.962 9.696 1.00 95.44 196 GLU A C 1
ATOM 1546 O O . GLU A 1 196 ? -14.122 -4.159 8.697 1.00 95.44 196 GLU A O 1
ATOM 1551 N N . LEU A 1 197 ? -14.491 -3.065 10.634 1.00 97.25 197 LEU A N 1
ATOM 1552 C CA . LEU A 1 197 ? -13.240 -2.313 10.604 1.00 97.25 197 LEU A CA 1
ATOM 1553 C C . LEU A 1 197 ? -12.036 -3.254 10.713 1.00 97.25 197 LEU A C 1
ATOM 1555 O O . LEU A 1 197 ? -11.108 -3.131 9.916 1.00 97.25 197 LEU A O 1
ATOM 1559 N N . VAL A 1 198 ? -12.057 -4.206 11.656 1.00 97.69 198 VAL A N 1
ATOM 1560 C CA . VAL A 1 198 ? -10.975 -5.197 11.803 1.00 97.69 198 VAL A CA 1
ATOM 1561 C C . VAL A 1 198 ? -10.798 -5.981 10.505 1.00 97.69 198 VAL A C 1
ATOM 1563 O O . VAL A 1 198 ? -9.692 -6.044 9.978 1.00 97.69 198 VAL A O 1
ATOM 1566 N N . GLN A 1 199 ? -11.883 -6.513 9.936 1.00 96.50 199 GLN A N 1
ATOM 1567 C CA . GLN A 1 199 ? -11.826 -7.298 8.703 1.00 96.50 199 GLN A CA 1
ATOM 1568 C C . GLN A 1 199 ? -11.236 -6.505 7.529 1.00 96.50 199 GLN A C 1
ATOM 1570 O O . GLN A 1 199 ? -10.372 -7.009 6.808 1.00 96.50 199 GLN A O 1
ATOM 1575 N N . MET A 1 200 ? -11.691 -5.268 7.314 1.00 96.00 200 M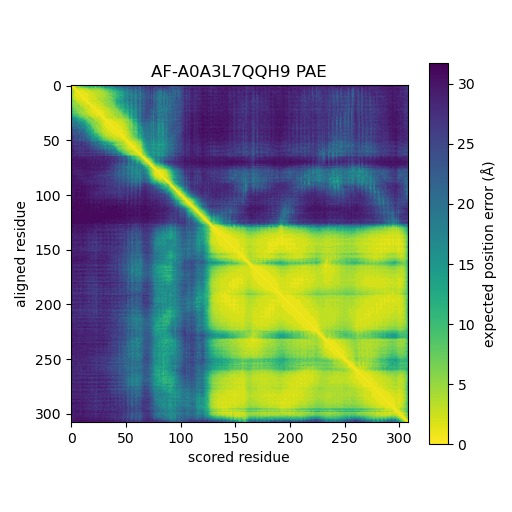ET A N 1
ATOM 1576 C CA . MET A 1 200 ? -11.152 -4.417 6.254 1.00 96.00 200 MET A CA 1
ATOM 1577 C C . MET A 1 200 ? -9.675 -4.089 6.503 1.00 96.00 200 MET A C 1
ATOM 1579 O O . MET A 1 200 ? -8.869 -4.247 5.588 1.00 96.00 200 MET A O 1
ATOM 1583 N N . ALA A 1 201 ? -9.308 -3.683 7.722 1.00 96.69 201 ALA A N 1
ATOM 1584 C CA . ALA A 1 201 ? -7.926 -3.355 8.057 1.00 96.69 201 ALA A CA 1
ATOM 1585 C C . ALA A 1 201 ? -6.996 -4.558 7.843 1.00 96.69 201 ALA A C 1
ATOM 1587 O O . ALA A 1 201 ? -5.941 -4.404 7.237 1.00 96.69 201 ALA A O 1
ATOM 1588 N N . THR A 1 202 ? -7.408 -5.769 8.235 1.00 96.88 202 THR A N 1
ATOM 1589 C CA . THR A 1 202 ? -6.648 -7.001 7.970 1.00 96.88 202 THR A CA 1
ATOM 1590 C C . THR A 1 202 ? -6.419 -7.226 6.475 1.00 96.88 202 THR A C 1
ATOM 1592 O O . THR A 1 202 ? -5.296 -7.531 6.078 1.00 96.88 202 THR A O 1
ATOM 1595 N N . ARG A 1 203 ? -7.439 -7.030 5.625 1.00 95.62 203 ARG A N 1
ATOM 1596 C CA . ARG A 1 203 ? -7.257 -7.119 4.164 1.00 95.62 203 ARG A CA 1
ATOM 1597 C C . ARG A 1 203 ? -6.270 -6.073 3.651 1.00 95.62 203 ARG A C 1
ATOM 1599 O O . ARG A 1 203 ? -5.462 -6.385 2.785 1.00 95.62 203 ARG A O 1
ATOM 1606 N N . HIS A 1 204 ? -6.326 -4.844 4.165 1.00 96.00 204 HIS A N 1
ATOM 1607 C CA . HIS A 1 204 ? -5.414 -3.783 3.731 1.00 96.00 204 HIS A CA 1
ATOM 1608 C C . HIS A 1 204 ? -3.969 -4.049 4.146 1.00 96.00 204 HIS A C 1
ATOM 1610 O O . HIS A 1 204 ? -3.072 -3.869 3.329 1.00 96.00 204 HIS A O 1
ATOM 1616 N N . LEU A 1 205 ? -3.754 -4.560 5.359 1.00 96.38 205 LEU A N 1
ATOM 1617 C CA . LEU A 1 205 ? -2.429 -4.959 5.838 1.00 96.38 205 LEU A CA 1
ATOM 1618 C C . LEU A 1 205 ? -1.822 -6.088 4.995 1.00 96.38 205 LEU A C 1
ATOM 1620 O O . LEU A 1 205 ? -0.629 -6.057 4.719 1.00 96.38 205 LEU A O 1
ATOM 1624 N N . ALA A 1 206 ? -2.631 -7.038 4.516 1.00 96.00 206 ALA A N 1
ATOM 1625 C CA . ALA A 1 206 ? -2.148 -8.092 3.623 1.00 96.00 206 ALA A CA 1
ATOM 1626 C C . ALA A 1 206 ? -1.617 -7.541 2.283 1.00 96.00 206 ALA A C 1
ATOM 1628 O O . ALA A 1 206 ? -0.686 -8.095 1.705 1.00 96.00 206 ALA A O 1
ATOM 1629 N N . VAL A 1 207 ? -2.180 -6.436 1.784 1.00 94.75 207 VAL A N 1
ATOM 1630 C CA . VAL A 1 207 ? -1.666 -5.754 0.584 1.00 94.75 207 VAL A CA 1
ATOM 1631 C C . VAL A 1 207 ? -0.362 -5.017 0.899 1.00 94.75 207 VAL A C 1
ATOM 1633 O O . VAL A 1 207 ? 0.577 -5.095 0.109 1.00 94.75 207 VAL A O 1
ATOM 1636 N N . ASP A 1 208 ? -0.260 -4.359 2.060 1.00 94.56 208 ASP A N 1
ATOM 1637 C CA . ASP A 1 208 ? 0.989 -3.713 2.497 1.00 94.56 208 ASP A CA 1
ATOM 1638 C C . ASP A 1 208 ? 2.136 -4.735 2.625 1.00 94.56 208 ASP A C 1
ATOM 1640 O O . ASP A 1 208 ? 3.274 -4.467 2.237 1.00 94.56 208 ASP A O 1
ATOM 1644 N N . GLU A 1 209 ? 1.835 -5.934 3.129 1.00 95.12 209 GLU A N 1
ATOM 1645 C CA . GLU A 1 209 ? 2.776 -7.056 3.196 1.00 95.12 209 GLU A CA 1
ATOM 1646 C C . GLU A 1 209 ? 3.246 -7.486 1.804 1.00 95.12 209 GLU A C 1
ATOM 1648 O O . GLU A 1 209 ? 4.449 -7.621 1.584 1.00 95.12 209 GLU A O 1
ATOM 1653 N N . GLN A 1 210 ? 2.329 -7.615 0.841 1.00 94.81 210 GLN A N 1
ATOM 1654 C CA . GLN A 1 210 ? 2.691 -7.928 -0.543 1.00 94.81 210 GLN A CA 1
ATOM 1655 C C . GLN A 1 210 ? 3.582 -6.845 -1.165 1.00 94.81 210 GLN A C 1
ATOM 1657 O O . GLN A 1 210 ? 4.541 -7.177 -1.863 1.00 94.81 210 GLN A O 1
ATOM 1662 N N . TYR A 1 211 ? 3.330 -5.563 -0.877 1.00 91.25 211 TYR A N 1
ATOM 1663 C CA . TYR A 1 211 ? 4.214 -4.467 -1.289 1.00 91.25 211 TYR A CA 1
ATOM 1664 C C . TYR A 1 211 ? 5.622 -4.611 -0.691 1.00 91.25 211 TYR A C 1
ATOM 1666 O O . TYR A 1 211 ? 6.622 -4.463 -1.399 1.00 91.25 211 TYR A O 1
ATOM 1674 N N . LEU A 1 212 ? 5.723 -4.932 0.602 1.00 93.62 212 LEU A N 1
ATOM 1675 C CA . LEU A 1 212 ? 7.005 -5.137 1.281 1.00 93.62 212 LEU A CA 1
ATOM 1676 C C . LEU A 1 212 ? 7.768 -6.350 0.729 1.00 93.62 212 LEU A C 1
ATOM 1678 O O . LEU A 1 212 ? 8.983 -6.275 0.540 1.00 93.62 212 LEU A O 1
ATOM 1682 N N . GLU A 1 213 ? 7.081 -7.456 0.449 1.00 93.88 213 GLU A N 1
ATOM 1683 C CA . GLU A 1 213 ? 7.677 -8.648 -0.162 1.00 93.88 213 GLU A CA 1
ATOM 1684 C C . GLU A 1 213 ? 8.173 -8.378 -1.580 1.00 93.88 213 GLU A C 1
ATOM 1686 O O . GLU A 1 213 ? 9.272 -8.798 -1.954 1.00 93.88 213 GLU A O 1
ATOM 1691 N N . LEU A 1 214 ? 7.378 -7.656 -2.369 1.00 90.25 214 LEU A N 1
ATOM 1692 C CA . LEU A 1 214 ? 7.737 -7.293 -3.728 1.00 90.25 214 LEU A CA 1
ATOM 1693 C C . LEU A 1 214 ? 9.014 -6.427 -3.736 1.00 90.25 214 LEU A C 1
ATOM 1695 O O . LEU A 1 214 ? 9.892 -6.651 -4.570 1.00 90.25 214 LEU A O 1
ATOM 1699 N N . LYS A 1 215 ? 9.187 -5.522 -2.756 1.00 90.31 215 LYS A N 1
ATOM 1700 C CA . LYS A 1 215 ? 10.411 -4.712 -2.606 1.00 90.31 215 LYS A CA 1
ATOM 1701 C C . LYS A 1 215 ? 11.630 -5.588 -2.334 1.00 90.31 215 LYS A C 1
ATOM 1703 O O . LYS A 1 215 ? 12.665 -5.406 -2.964 1.00 90.31 215 LYS A O 1
ATOM 1708 N N . VAL A 1 216 ? 11.499 -6.581 -1.454 1.00 92.88 216 VAL A N 1
ATOM 1709 C CA . VAL A 1 216 ? 12.587 -7.530 -1.161 1.00 92.88 216 VAL A CA 1
ATOM 1710 C C . VAL A 1 216 ? 12.979 -8.332 -2.407 1.00 92.88 216 VAL A C 1
ATOM 1712 O O . VAL A 1 216 ? 14.169 -8.517 -2.671 1.00 92.88 216 VAL A O 1
ATOM 1715 N N . LYS A 1 217 ? 11.999 -8.798 -3.194 1.00 89.69 217 LYS A N 1
ATOM 1716 C CA . LYS A 1 217 ? 12.265 -9.507 -4.458 1.00 89.69 217 LYS A CA 1
ATOM 1717 C C . LYS A 1 217 ? 12.994 -8.610 -5.460 1.00 89.69 217 LYS A C 1
ATOM 1719 O O . LYS A 1 217 ? 13.955 -9.056 -6.082 1.00 89.69 217 LYS A O 1
ATOM 1724 N N . MET A 1 218 ? 12.577 -7.351 -5.564 1.00 84.00 218 MET A N 1
ATOM 1725 C CA . MET A 1 218 ? 13.209 -6.348 -6.415 1.00 84.00 218 MET A CA 1
ATOM 1726 C C . MET A 1 218 ? 14.657 -6.063 -6.004 1.00 84.00 218 MET A C 1
ATOM 1728 O O . MET A 1 218 ? 15.544 -6.119 -6.852 1.00 84.00 218 MET A O 1
ATOM 1732 N N . ASP A 1 219 ? 14.921 -5.830 -4.718 1.00 87.50 219 ASP A N 1
ATOM 1733 C CA . ASP A 1 219 ? 16.280 -5.577 -4.221 1.00 87.50 219 ASP A CA 1
ATOM 1734 C C . ASP A 1 219 ? 17.213 -6.748 -4.520 1.00 87.50 219 ASP A C 1
ATOM 1736 O O . ASP A 1 219 ? 18.342 -6.563 -4.980 1.00 87.50 219 ASP A O 1
ATOM 1740 N N . LYS A 1 220 ? 16.722 -7.974 -4.311 1.00 90.25 220 LYS A N 1
ATOM 1741 C CA . LYS A 1 220 ? 17.468 -9.193 -4.624 1.00 90.25 220 LYS A CA 1
ATOM 1742 C C . LYS A 1 220 ? 17.807 -9.270 -6.111 1.00 90.25 220 LYS A C 1
ATOM 1744 O O . LYS A 1 220 ? 18.941 -9.594 -6.455 1.00 90.25 220 LYS A O 1
ATOM 1749 N N . LEU A 1 221 ? 16.850 -8.958 -6.978 1.00 83.56 221 LEU A N 1
ATOM 1750 C CA . LEU A 1 221 ? 17.055 -8.978 -8.420 1.00 83.56 221 LEU A CA 1
ATOM 1751 C C . LEU A 1 221 ? 18.034 -7.889 -8.878 1.00 83.56 221 LEU A C 1
ATOM 1753 O O . LEU A 1 221 ? 18.944 -8.172 -9.652 1.00 83.56 221 LEU A O 1
ATOM 1757 N N . MET A 1 222 ? 17.918 -6.668 -8.348 1.00 81.69 222 MET A N 1
ATOM 1758 C CA . MET A 1 222 ? 18.869 -5.588 -8.626 1.00 81.69 222 MET A CA 1
ATOM 1759 C C . MET A 1 222 ? 20.298 -5.970 -8.231 1.00 81.69 222 MET A C 1
ATOM 1761 O O . MET A 1 222 ? 21.234 -5.722 -8.992 1.00 81.69 222 MET A O 1
ATOM 1765 N N . GLN A 1 223 ? 20.470 -6.614 -7.074 1.00 87.56 223 GLN A N 1
ATOM 1766 C CA . GLN A 1 223 ? 21.768 -7.119 -6.626 1.00 87.56 223 GLN A CA 1
ATOM 1767 C C . GLN A 1 223 ? 22.305 -8.230 -7.540 1.00 87.56 223 GLN A C 1
ATOM 1769 O O . GLN A 1 223 ? 23.485 -8.212 -7.892 1.00 87.56 223 GLN A O 1
ATOM 1774 N N . GLN A 1 224 ? 21.451 -9.177 -7.944 1.00 85.44 224 GLN A N 1
ATOM 1775 C CA . GLN A 1 224 ? 21.814 -10.275 -8.849 1.00 85.44 224 GLN A CA 1
ATOM 1776 C C . GLN A 1 224 ? 22.270 -9.759 -10.218 1.00 85.44 224 GLN A C 1
ATOM 1778 O O . GLN A 1 224 ? 23.318 -10.170 -10.715 1.00 85.44 224 GLN A O 1
ATOM 1783 N N . GLU A 1 225 ? 21.535 -8.802 -10.782 1.00 81.81 225 GLU A N 1
ATOM 1784 C CA . GLU A 1 225 ? 21.831 -8.198 -12.084 1.00 81.81 225 GLU A CA 1
ATOM 1785 C C . GLU A 1 225 ? 22.886 -7.082 -12.018 1.00 81.81 225 GLU A C 1
ATOM 1787 O O . GLU A 1 225 ? 23.271 -6.530 -13.052 1.00 81.81 225 GLU A O 1
ATOM 1792 N N . ARG A 1 226 ? 23.384 -6.763 -10.813 1.00 84.50 226 ARG A N 1
ATOM 1793 C CA . ARG A 1 226 ? 24.327 -5.663 -10.543 1.00 84.50 226 ARG A CA 1
ATOM 1794 C C . ARG A 1 226 ? 23.844 -4.333 -11.127 1.00 84.50 226 ARG A C 1
ATOM 1796 O O . ARG A 1 226 ? 24.634 -3.551 -11.661 1.00 84.50 226 ARG A O 1
ATOM 1803 N N . LEU A 1 227 ? 22.538 -4.094 -11.046 1.00 76.00 227 LEU A N 1
ATOM 1804 C CA . LEU A 1 227 ? 21.935 -2.856 -11.515 1.00 76.00 227 LEU A CA 1
ATOM 1805 C C . LEU A 1 227 ? 22.317 -1.722 -10.556 1.00 76.00 227 LEU A C 1
ATOM 1807 O O . LEU A 1 227 ? 22.230 -1.899 -9.339 1.00 76.00 227 LEU A O 1
ATOM 1811 N N . PRO A 1 228 ? 22.756 -0.563 -11.073 1.00 73.38 228 PRO A N 1
ATOM 1812 C CA . PRO A 1 228 ? 23.070 0.573 -10.223 1.00 73.38 228 PRO A CA 1
ATOM 1813 C C . PRO A 1 228 ? 21.803 1.099 -9.541 1.00 73.38 228 PRO A C 1
ATOM 1815 O O . PRO A 1 228 ? 20.730 1.133 -10.151 1.00 73.38 228 PRO A O 1
ATOM 1818 N N . SER A 1 229 ? 21.941 1.567 -8.298 1.00 71.56 229 SER A N 1
ATOM 1819 C CA . SER A 1 229 ? 20.881 2.334 -7.642 1.00 71.56 229 SER A CA 1
ATOM 1820 C C . SER A 1 229 ? 20.539 3.585 -8.467 1.00 71.56 229 SER A C 1
ATOM 1822 O O . SER A 1 229 ? 21.445 4.220 -9.027 1.00 71.56 229 SER A O 1
ATOM 1824 N N . PRO A 1 230 ? 19.255 3.975 -8.534 1.00 73.44 230 PRO A N 1
ATOM 1825 C CA . PRO A 1 230 ? 18.832 5.244 -9.113 1.00 73.44 230 PRO A CA 1
ATOM 1826 C C . PRO A 1 230 ? 19.590 6.425 -8.523 1.00 73.44 230 PRO A C 1
ATOM 1828 O O . PRO A 1 230 ? 19.666 6.566 -7.304 1.00 73.44 230 PRO A O 1
ATOM 1831 N N . LYS A 1 231 ? 20.086 7.315 -9.383 1.00 80.94 231 LYS A N 1
ATOM 1832 C CA . LYS A 1 231 ? 20.669 8.599 -8.958 1.00 80.94 231 LYS A CA 1
ATOM 1833 C C . LYS A 1 231 ? 19.712 9.777 -9.135 1.00 80.94 231 LYS A C 1
ATOM 1835 O O . LYS A 1 231 ? 20.037 10.886 -8.720 1.00 80.94 231 LYS A O 1
ATOM 1840 N N . ASP A 1 232 ? 18.562 9.521 -9.746 1.00 84.12 232 ASP A N 1
ATOM 1841 C CA . ASP A 1 232 ? 17.545 10.518 -10.061 1.00 84.12 232 ASP A CA 1
ATOM 1842 C C . ASP A 1 232 ? 16.928 11.095 -8.779 1.00 84.12 232 ASP A C 1
ATOM 1844 O O . ASP A 1 232 ? 16.897 10.444 -7.722 1.00 84.12 232 ASP A O 1
ATOM 1848 N N . SER A 1 233 ? 16.408 12.318 -8.872 1.00 88.75 233 SER A N 1
ATOM 1849 C CA . SER A 1 233 ? 15.562 12.864 -7.812 1.00 88.75 233 SER A CA 1
ATOM 1850 C C . SER A 1 233 ? 14.216 12.138 -7.754 1.00 88.75 233 SER A C 1
ATOM 1852 O O . SER A 1 233 ? 13.811 11.457 -8.703 1.00 88.75 233 SER A O 1
ATOM 1854 N N . VAL A 1 234 ? 13.492 12.319 -6.646 1.00 83.62 234 VAL A N 1
ATOM 1855 C CA . VAL A 1 234 ? 12.105 11.848 -6.532 1.00 83.62 234 VAL A CA 1
ATOM 1856 C C . VAL A 1 234 ? 11.265 12.377 -7.693 1.00 83.62 234 VAL A C 1
ATOM 1858 O O . VAL A 1 234 ? 10.657 11.575 -8.390 1.00 83.62 234 VAL A O 1
ATOM 1861 N N . ASP A 1 235 ? 11.307 13.683 -7.970 1.00 84.75 235 ASP A N 1
ATOM 1862 C CA . ASP A 1 235 ? 10.512 14.302 -9.045 1.00 84.75 235 ASP A CA 1
ATOM 1863 C C . ASP A 1 235 ? 10.776 13.673 -10.426 1.00 84.75 235 ASP A C 1
ATOM 1865 O O . ASP A 1 235 ? 9.837 13.301 -11.130 1.00 84.75 235 ASP A O 1
ATOM 1869 N N . GLN A 1 236 ? 12.049 13.483 -10.792 1.00 82.00 236 GLN A N 1
ATOM 1870 C CA . GLN A 1 236 ? 12.428 12.862 -12.069 1.00 82.00 236 GLN A CA 1
ATOM 1871 C C . GLN A 1 236 ? 11.915 11.425 -12.170 1.00 82.00 236 GLN A C 1
ATOM 1873 O O . GLN A 1 236 ? 11.437 10.985 -13.218 1.00 82.00 236 GLN A O 1
ATOM 1878 N N . ARG A 1 237 ? 11.991 10.680 -11.064 1.00 81.81 237 ARG A N 1
ATOM 1879 C CA . ARG A 1 237 ? 11.514 9.302 -11.030 1.00 81.81 237 ARG A CA 1
ATOM 1880 C C . ARG A 1 237 ? 9.987 9.223 -11.044 1.00 81.81 237 ARG A C 1
ATOM 1882 O O . ARG A 1 237 ? 9.458 8.304 -11.669 1.00 81.81 237 ARG A O 1
ATOM 1889 N N . MET A 1 238 ? 9.282 10.171 -10.424 1.00 80.19 238 MET A N 1
ATOM 1890 C CA . MET A 1 238 ? 7.820 10.276 -10.508 1.00 80.19 238 MET A CA 1
ATOM 1891 C C . MET A 1 238 ? 7.363 10.511 -11.945 1.00 80.19 238 MET A C 1
ATOM 1893 O O . MET A 1 238 ? 6.471 9.813 -12.423 1.00 80.19 238 MET A O 1
ATOM 1897 N N . GLU A 1 239 ? 7.995 11.456 -12.646 1.00 80.62 239 GLU A N 1
ATOM 1898 C CA . GLU A 1 239 ? 7.676 11.763 -14.042 1.00 80.62 239 GLU A CA 1
ATOM 1899 C C . GLU A 1 239 ? 7.881 10.534 -14.933 1.00 80.62 239 GLU A C 1
ATOM 1901 O O . GLU A 1 239 ? 6.987 10.146 -15.688 1.00 80.62 239 GLU A O 1
ATOM 1906 N N . LEU A 1 240 ? 9.025 9.860 -14.779 1.00 76.62 240 LEU A N 1
ATOM 1907 C CA . LEU A 1 240 ? 9.308 8.639 -15.521 1.00 76.62 240 LEU A CA 1
ATOM 1908 C C . LEU A 1 240 ? 8.272 7.544 -15.237 1.00 76.62 240 LEU A C 1
ATOM 1910 O O . LEU A 1 240 ? 7.805 6.875 -16.159 1.00 76.62 240 LEU A O 1
ATOM 1914 N N . THR A 1 241 ? 7.893 7.367 -13.973 1.00 72.94 241 THR A N 1
ATOM 1915 C CA . THR A 1 241 ? 6.935 6.324 -13.599 1.00 72.94 241 THR A CA 1
ATOM 1916 C C . THR A 1 241 ? 5.547 6.613 -14.168 1.00 72.94 241 THR A C 1
ATOM 1918 O O . THR A 1 241 ? 4.912 5.711 -14.715 1.00 72.94 241 THR A O 1
ATOM 1921 N N . GLN A 1 242 ? 5.116 7.877 -14.162 1.00 75.19 242 GLN A N 1
ATOM 1922 C CA . GLN A 1 242 ? 3.856 8.296 -14.773 1.00 75.19 242 GLN A CA 1
ATOM 1923 C C . GLN A 1 242 ? 3.820 8.013 -16.281 1.00 75.19 242 GLN A C 1
ATOM 1925 O O . GLN A 1 242 ? 2.824 7.493 -16.789 1.00 75.19 242 GLN A O 1
ATOM 1930 N N . VAL A 1 243 ? 4.903 8.328 -17.002 1.00 75.00 243 VAL A N 1
ATOM 1931 C CA . VAL A 1 243 ? 5.013 8.048 -18.444 1.00 75.00 243 VAL A CA 1
ATOM 1932 C C . VAL A 1 243 ? 4.832 6.560 -18.713 1.00 75.00 243 VAL A C 1
ATOM 1934 O O . VAL A 1 243 ? 4.095 6.178 -19.624 1.00 75.00 243 VAL A O 1
ATOM 1937 N N . ILE A 1 244 ? 5.474 5.714 -17.912 1.00 68.44 244 ILE A N 1
ATOM 1938 C CA . ILE A 1 244 ? 5.434 4.279 -18.157 1.00 68.44 244 ILE A CA 1
ATOM 1939 C C . ILE A 1 244 ? 4.081 3.682 -17.769 1.00 68.44 244 ILE A C 1
ATOM 1941 O O . ILE A 1 244 ? 3.549 2.861 -18.507 1.00 68.44 244 ILE A O 1
ATOM 1945 N N . LEU A 1 245 ? 3.465 4.119 -16.674 1.00 72.50 245 LEU A N 1
ATOM 1946 C CA . LEU A 1 245 ? 2.136 3.630 -16.310 1.00 72.50 245 LEU A CA 1
ATOM 1947 C C . LEU A 1 245 ? 1.074 4.042 -17.332 1.00 72.50 245 LEU A C 1
ATOM 1949 O O . LEU A 1 245 ? 0.206 3.238 -17.661 1.00 72.50 245 LEU A O 1
ATOM 1953 N N . ASN A 1 246 ? 1.195 5.236 -17.917 1.00 75.31 246 ASN A N 1
ATOM 1954 C CA . ASN A 1 246 ? 0.363 5.641 -19.049 1.00 75.31 246 ASN A CA 1
ATOM 1955 C C . ASN A 1 246 ? 0.595 4.749 -20.280 1.00 75.31 246 ASN A C 1
ATOM 1957 O O . ASN A 1 246 ? -0.364 4.376 -20.958 1.00 75.31 246 ASN A O 1
ATOM 1961 N N . LEU A 1 247 ? 1.846 4.375 -20.564 1.00 72.00 247 LEU A N 1
ATOM 1962 C CA . LEU A 1 247 ? 2.166 3.448 -21.651 1.00 72.00 247 LEU A CA 1
ATOM 1963 C C . LEU A 1 247 ? 1.541 2.068 -21.410 1.00 72.00 247 LEU A C 1
ATOM 1965 O O . LEU A 1 247 ? 0.901 1.530 -22.305 1.00 72.00 247 LEU A O 1
ATOM 1969 N N . LEU A 1 248 ? 1.668 1.523 -20.200 1.00 75.00 248 LEU A N 1
ATOM 1970 C CA . LEU A 1 248 ? 1.118 0.210 -19.850 1.00 75.00 248 LEU A CA 1
ATOM 1971 C C . LEU A 1 248 ? -0.418 0.213 -19.837 1.00 75.00 248 LEU A C 1
ATOM 1973 O O . LEU A 1 248 ? -1.039 -0.769 -20.232 1.00 75.00 248 LEU A O 1
ATOM 1977 N N . ALA A 1 249 ? -1.043 1.327 -19.448 1.00 74.94 249 ALA A N 1
ATOM 1978 C CA . ALA A 1 249 ? -2.495 1.486 -19.499 1.00 74.94 249 ALA A CA 1
ATOM 1979 C C . ALA A 1 249 ? -3.037 1.598 -20.935 1.00 74.94 249 ALA A C 1
ATOM 1981 O O . ALA A 1 249 ? -4.140 1.135 -21.216 1.00 74.94 249 ALA A O 1
ATOM 1982 N N . THR A 1 250 ? -2.281 2.224 -21.841 1.00 75.50 250 THR A N 1
ATOM 1983 C CA . THR A 1 250 ? -2.684 2.411 -23.248 1.00 75.50 250 THR A CA 1
ATOM 1984 C C . THR A 1 250 ? -2.257 1.264 -24.158 1.00 75.50 250 THR A C 1
ATOM 1986 O O . THR A 1 250 ? -2.796 1.126 -25.254 1.00 75.50 250 THR A O 1
ATOM 1989 N N . ASN A 1 251 ? -1.321 0.430 -23.706 1.00 77.06 251 ASN A N 1
ATOM 1990 C CA . ASN A 1 251 ? -0.813 -0.721 -24.434 1.00 77.06 251 ASN A CA 1
ATOM 1991 C C . ASN A 1 251 ? -0.629 -1.925 -23.487 1.00 77.06 251 ASN A C 1
ATOM 1993 O O . ASN A 1 251 ? 0.492 -2.205 -23.056 1.00 77.06 251 ASN A O 1
ATOM 1997 N N . PRO A 1 252 ? -1.713 -2.646 -23.147 1.00 73.75 252 PRO A N 1
ATOM 1998 C CA . PRO A 1 252 ? -1.645 -3.792 -22.235 1.00 73.75 252 PRO A CA 1
ATOM 1999 C C . PRO A 1 252 ? -0.794 -4.946 -22.795 1.00 73.75 252 PRO A C 1
ATOM 2001 O O . PRO A 1 252 ? -0.129 -5.648 -22.033 1.00 73.75 252 PRO A O 1
ATOM 2004 N N . GLU A 1 253 ? -0.727 -5.085 -24.124 1.00 77.75 253 GLU A N 1
ATOM 2005 C CA . GLU A 1 253 ? 0.113 -6.074 -24.817 1.00 77.75 253 GLU A CA 1
ATOM 2006 C C . GLU A 1 253 ? 1.614 -5.848 -24.563 1.00 77.75 253 GLU A C 1
ATOM 2008 O O . GLU A 1 253 ? 2.419 -6.769 -24.698 1.00 77.75 253 GLU A O 1
ATOM 2013 N N . ALA A 1 254 ? 2.018 -4.645 -24.131 1.00 72.75 254 ALA A N 1
ATOM 2014 C CA . ALA A 1 254 ? 3.407 -4.350 -23.792 1.00 72.75 254 ALA A CA 1
ATOM 2015 C C . ALA A 1 254 ? 3.926 -5.181 -22.605 1.00 72.75 254 ALA A C 1
ATOM 2017 O O . ALA A 1 254 ? 5.112 -5.508 -22.574 1.00 72.75 254 ALA A O 1
ATOM 2018 N N . VAL A 1 255 ? 3.058 -5.543 -21.650 1.00 70.44 255 VAL A N 1
ATOM 2019 C CA . VAL A 1 255 ? 3.422 -6.453 -20.548 1.00 70.44 255 VAL A CA 1
ATOM 2020 C C . VAL A 1 255 ? 3.563 -7.880 -21.070 1.00 70.44 255 VAL A C 1
ATOM 2022 O O . VAL A 1 255 ? 4.509 -8.581 -20.718 1.00 70.44 255 VAL A O 1
ATOM 2025 N N . GLU A 1 256 ? 2.665 -8.298 -21.963 1.00 74.75 256 GLU A N 1
ATOM 2026 C CA . GLU A 1 256 ? 2.685 -9.638 -22.556 1.00 74.75 256 GLU A CA 1
ATOM 2027 C C . GLU A 1 256 ? 3.909 -9.872 -23.446 1.00 74.75 256 GLU A C 1
ATOM 2029 O O . GLU A 1 256 ? 4.409 -10.997 -23.521 1.00 74.75 256 GLU A O 1
ATOM 2034 N N . ALA A 1 257 ? 4.417 -8.802 -24.062 1.00 74.38 257 ALA A N 1
ATOM 2035 C CA . ALA A 1 257 ? 5.639 -8.790 -24.853 1.00 74.38 257 ALA A CA 1
ATOM 2036 C C . ALA A 1 257 ? 6.925 -8.882 -24.009 1.00 74.38 257 ALA A C 1
ATOM 2038 O O . ALA A 1 257 ? 8.001 -9.112 -24.571 1.00 74.38 257 ALA A O 1
ATOM 2039 N N . LEU A 1 258 ? 6.851 -8.714 -22.680 1.00 70.12 258 LEU A N 1
ATOM 2040 C CA . LEU A 1 258 ? 8.006 -8.943 -21.815 1.00 70.12 258 LEU A CA 1
ATOM 2041 C C . LEU A 1 258 ? 8.371 -10.438 -21.812 1.00 70.12 258 LEU A C 1
ATOM 2043 O O . LEU A 1 258 ? 7.478 -11.294 -21.740 1.00 70.12 258 LEU A O 1
ATOM 2047 N N . PRO A 1 259 ? 9.675 -10.778 -21.852 1.00 73.44 259 PRO A N 1
ATOM 2048 C CA . PRO A 1 259 ? 10.119 -12.158 -21.715 1.00 73.44 259 PRO A CA 1
ATOM 2049 C C . PRO A 1 259 ? 9.565 -12.772 -20.429 1.00 73.44 259 PRO A C 1
ATOM 2051 O O . PRO A 1 259 ? 9.558 -12.123 -19.383 1.00 73.44 259 PRO A O 1
ATOM 2054 N N . ALA A 1 260 ? 9.124 -14.028 -20.497 1.00 81.38 260 ALA A N 1
ATOM 2055 C CA . ALA A 1 260 ? 8.785 -14.773 -19.292 1.00 81.38 260 ALA A CA 1
ATOM 2056 C C . ALA A 1 260 ? 10.019 -14.842 -18.379 1.00 81.38 260 ALA A C 1
ATOM 2058 O O . ALA A 1 260 ? 11.101 -15.235 -18.823 1.00 81.38 260 ALA A O 1
ATOM 2059 N N . GLY A 1 261 ? 9.860 -14.437 -17.122 1.00 81.56 261 GLY A N 1
ATOM 2060 C CA . GLY A 1 261 ? 10.974 -14.296 -16.197 1.00 81.56 261 GLY A CA 1
ATOM 2061 C C . GLY A 1 261 ? 10.604 -13.490 -14.953 1.00 81.56 261 GLY A C 1
ATOM 2062 O O . GLY A 1 261 ? 9.530 -12.882 -14.906 1.00 81.56 261 GLY A O 1
ATOM 2063 N N . PRO A 1 262 ? 11.503 -13.458 -13.953 1.00 79.06 262 PRO A N 1
ATOM 2064 C CA . PRO A 1 262 ? 11.261 -12.770 -12.687 1.00 79.06 262 PRO A CA 1
ATOM 2065 C C . PRO A 1 262 ? 10.947 -11.281 -12.871 1.00 79.06 262 PRO A C 1
ATOM 2067 O O . PRO A 1 262 ? 10.303 -10.675 -12.024 1.00 79.06 262 PRO A O 1
ATOM 2070 N N . GLU A 1 263 ? 11.383 -10.672 -13.967 1.00 77.38 263 GLU A N 1
ATOM 2071 C CA . GLU A 1 263 ? 11.214 -9.242 -14.208 1.00 77.38 263 GLU A CA 1
ATOM 2072 C C . GLU A 1 263 ? 9.807 -8.915 -14.695 1.00 77.38 263 GLU A C 1
ATOM 2074 O O . GLU A 1 263 ? 9.215 -7.933 -14.247 1.00 77.38 263 GLU A O 1
ATOM 2079 N N . ARG A 1 264 ? 9.246 -9.779 -15.547 1.00 80.06 264 ARG A N 1
ATOM 2080 C CA . ARG A 1 264 ? 7.839 -9.712 -15.939 1.00 80.06 264 ARG A CA 1
ATOM 2081 C C . ARG A 1 264 ? 6.929 -9.952 -14.737 1.00 80.06 264 ARG A C 1
ATOM 2083 O O . ARG A 1 264 ? 6.014 -9.162 -14.528 1.00 80.06 264 ARG A O 1
ATOM 2090 N N . ASP A 1 265 ? 7.235 -10.950 -13.907 1.00 83.94 265 ASP A N 1
ATOM 2091 C CA . ASP A 1 265 ? 6.461 -11.249 -12.693 1.00 83.94 265 ASP A CA 1
ATOM 2092 C C . ASP A 1 265 ? 6.413 -10.044 -11.734 1.00 83.94 265 ASP A C 1
ATOM 2094 O O . ASP A 1 265 ? 5.378 -9.750 -11.131 1.00 83.94 265 ASP A O 1
ATOM 2098 N N . LEU A 1 266 ? 7.531 -9.319 -11.592 1.00 82.81 266 LEU A N 1
ATOM 2099 C CA . LEU A 1 266 ? 7.598 -8.109 -10.767 1.00 82.81 266 LEU A CA 1
ATOM 2100 C C . LEU A 1 266 ? 6.755 -6.966 -11.343 1.00 82.81 266 LEU A C 1
ATOM 2102 O O . LEU A 1 266 ? 6.072 -6.282 -10.580 1.00 82.81 266 LEU A O 1
ATOM 2106 N N . VAL A 1 267 ? 6.787 -6.766 -12.665 1.00 80.75 267 VAL A N 1
ATOM 2107 C CA . VAL A 1 267 ? 5.969 -5.753 -13.352 1.00 80.75 267 VAL A CA 1
ATOM 2108 C C . VAL A 1 267 ? 4.485 -6.065 -13.188 1.00 80.75 267 VAL A C 1
ATOM 2110 O O . VAL A 1 267 ? 3.728 -5.203 -12.745 1.00 80.75 267 VAL A O 1
ATOM 2113 N N . GLU A 1 268 ? 4.071 -7.295 -13.498 1.00 84.81 268 GLU A N 1
ATOM 2114 C CA . GLU A 1 268 ? 2.678 -7.737 -13.381 1.00 84.81 268 GLU A CA 1
ATOM 2115 C C . GLU A 1 268 ? 2.170 -7.571 -11.946 1.00 84.81 268 GLU A C 1
ATOM 2117 O O . GLU A 1 268 ? 1.120 -6.962 -11.723 1.00 84.81 268 GLU A O 1
ATOM 2122 N N . LYS A 1 269 ? 2.955 -8.019 -10.956 1.00 86.56 269 LYS A N 1
ATOM 2123 C CA . LYS A 1 269 ? 2.568 -7.886 -9.550 1.00 86.56 269 LYS A CA 1
ATOM 2124 C C . LYS A 1 269 ? 2.520 -6.429 -9.091 1.00 86.56 269 LYS A C 1
ATOM 2126 O O . LYS A 1 269 ? 1.631 -6.061 -8.327 1.00 86.56 269 LYS A O 1
ATOM 2131 N N . GLY A 1 270 ? 3.441 -5.593 -9.562 1.00 84.06 270 GLY A N 1
ATOM 2132 C CA . GLY A 1 270 ? 3.430 -4.155 -9.302 1.00 84.06 270 GLY A CA 1
ATOM 2133 C C . GLY A 1 270 ? 2.169 -3.465 -9.813 1.00 84.06 270 GLY A C 1
ATOM 2134 O O . GLY A 1 270 ? 1.541 -2.697 -9.085 1.00 84.06 270 GLY A O 1
ATOM 2135 N N . LEU A 1 271 ? 1.762 -3.783 -11.044 1.00 83.69 271 LEU A N 1
ATOM 2136 C CA . LEU A 1 271 ? 0.532 -3.260 -11.641 1.00 83.69 271 LEU A CA 1
ATOM 2137 C C . LEU A 1 271 ? -0.717 -3.714 -10.876 1.00 83.69 271 LEU A C 1
ATOM 2139 O O . LEU A 1 271 ? -1.593 -2.894 -10.601 1.00 83.69 271 LEU A O 1
ATOM 2143 N N . GLU A 1 272 ? -0.794 -4.993 -10.500 1.00 86.75 272 GLU A N 1
ATOM 2144 C CA . GLU A 1 272 ? -1.894 -5.538 -9.691 1.00 86.75 272 GLU A CA 1
ATOM 2145 C C . GLU A 1 272 ? -2.016 -4.807 -8.344 1.00 86.75 272 GLU A C 1
ATOM 2147 O O . GLU A 1 272 ? -3.111 -4.399 -7.936 1.00 86.75 272 GLU A O 1
ATOM 2152 N N . LEU A 1 273 ? -0.891 -4.609 -7.651 1.00 86.38 273 LEU A N 1
ATOM 2153 C CA . LEU A 1 273 ? -0.864 -3.917 -6.365 1.00 86.38 273 LEU A CA 1
ATOM 2154 C C . LEU A 1 273 ? -1.252 -2.442 -6.507 1.00 86.38 273 LEU A C 1
ATOM 2156 O O . LEU A 1 273 ? -2.026 -1.941 -5.692 1.00 86.38 273 LEU A O 1
ATOM 2160 N N . GLU A 1 274 ? -0.808 -1.763 -7.566 1.00 81.56 274 GLU A N 1
ATOM 2161 C CA . GLU A 1 274 ? -1.196 -0.377 -7.840 1.00 81.56 274 GLU A CA 1
ATOM 2162 C C . GLU A 1 274 ? -2.704 -0.244 -8.098 1.00 81.56 274 GLU A C 1
ATOM 2164 O O . GLU A 1 274 ? -3.362 0.630 -7.529 1.00 81.56 274 GLU A O 1
ATOM 2169 N N . GLN A 1 275 ? -3.290 -1.142 -8.892 1.00 83.69 275 GLN A N 1
ATOM 2170 C CA . GLN A 1 275 ? -4.742 -1.181 -9.091 1.00 83.69 275 GLN A CA 1
ATOM 2171 C C . GLN A 1 275 ? -5.479 -1.438 -7.771 1.00 83.69 275 GLN A C 1
ATOM 2173 O O . GLN A 1 275 ? -6.461 -0.758 -7.455 1.00 83.69 275 GLN A O 1
ATOM 2178 N N . THR A 1 276 ? -4.975 -2.378 -6.970 1.00 87.19 276 THR A N 1
ATOM 2179 C CA . THR A 1 276 ? -5.525 -2.702 -5.648 1.00 87.19 276 THR A CA 1
ATOM 2180 C C . THR A 1 276 ? -5.483 -1.490 -4.723 1.00 87.19 276 THR A C 1
ATOM 2182 O O . THR A 1 276 ? -6.472 -1.191 -4.055 1.00 87.19 276 THR A O 1
ATOM 2185 N N . ARG A 1 277 ? -4.390 -0.726 -4.732 1.00 85.00 277 ARG A N 1
ATOM 2186 C CA . ARG A 1 277 ? -4.238 0.496 -3.940 1.00 85.00 277 ARG A CA 1
ATOM 2187 C C . ARG A 1 277 ? -5.323 1.530 -4.255 1.00 85.00 277 ARG A C 1
ATOM 2189 O O . ARG A 1 277 ? -5.903 2.110 -3.338 1.00 85.00 277 ARG A O 1
ATOM 2196 N N . GLN A 1 278 ? -5.669 1.725 -5.529 1.00 82.56 278 GLN A N 1
ATOM 2197 C CA . GLN A 1 278 ? -6.761 2.633 -5.919 1.00 82.56 278 GLN A CA 1
ATOM 2198 C C . GLN A 1 278 ? -8.122 2.183 -5.365 1.00 82.56 278 GLN A C 1
ATOM 2200 O O . GLN A 1 278 ? -8.949 3.011 -4.974 1.00 82.56 278 GLN A O 1
ATOM 2205 N N . VAL A 1 279 ? -8.358 0.869 -5.299 1.00 88.75 279 VAL A N 1
ATOM 2206 C CA . VAL A 1 279 ? -9.559 0.302 -4.668 1.00 88.75 279 VAL A CA 1
ATOM 2207 C C . VAL A 1 279 ? -9.536 0.538 -3.157 1.00 88.75 279 VAL A C 1
ATOM 2209 O O . VAL A 1 279 ? -10.537 1.002 -2.610 1.00 88.75 279 VAL A O 1
ATOM 2212 N N . GLN A 1 280 ? -8.397 0.309 -2.495 1.00 90.81 280 GLN A N 1
ATOM 2213 C CA . GLN A 1 280 ? -8.242 0.537 -1.054 1.00 90.81 280 GLN A CA 1
ATOM 2214 C C . GLN A 1 280 ? -8.562 1.974 -0.651 1.00 90.81 280 GLN A C 1
ATOM 2216 O O . GLN A 1 280 ? -9.215 2.175 0.368 1.00 90.81 280 GLN A O 1
ATOM 2221 N N . TYR A 1 281 ? -8.158 2.968 -1.451 1.00 89.31 281 TYR A N 1
ATOM 2222 C CA . TYR A 1 281 ? -8.481 4.372 -1.179 1.00 89.31 281 TYR A CA 1
ATOM 2223 C C . TYR A 1 281 ? -9.989 4.575 -0.997 1.00 89.31 281 TYR A C 1
ATOM 2225 O O . TYR A 1 281 ? -10.440 5.104 0.017 1.00 89.31 281 TYR A O 1
ATOM 2233 N N . ARG A 1 282 ? -10.778 4.068 -1.953 1.00 89.00 282 ARG A N 1
ATOM 2234 C CA . ARG A 1 282 ? -12.242 4.179 -1.924 1.00 89.00 282 ARG A CA 1
ATOM 2235 C C . ARG A 1 282 ? -12.859 3.361 -0.799 1.00 89.00 282 ARG A C 1
ATOM 2237 O O . ARG A 1 282 ? -13.819 3.806 -0.179 1.00 89.00 282 ARG A O 1
ATOM 2244 N N . GLU A 1 283 ? -12.331 2.168 -0.532 1.00 92.19 283 GLU A N 1
ATOM 2245 C CA . GLU A 1 283 ? -12.795 1.350 0.591 1.00 92.19 283 GLU A CA 1
ATOM 2246 C C . GLU A 1 283 ? -12.608 2.078 1.931 1.00 92.19 283 GLU A C 1
ATOM 2248 O O . GLU A 1 283 ? -13.504 2.028 2.774 1.00 92.19 283 GLU A O 1
ATOM 2253 N N . ILE A 1 284 ? -11.492 2.795 2.115 1.00 93.38 284 ILE A N 1
ATOM 2254 C CA . ILE A 1 284 ? -11.234 3.585 3.326 1.00 93.38 284 ILE A CA 1
ATOM 2255 C C . ILE A 1 284 ? -12.247 4.729 3.460 1.00 93.38 284 ILE A C 1
ATOM 2257 O O . ILE A 1 284 ? -12.797 4.913 4.544 1.00 93.38 284 ILE A O 1
ATOM 2261 N N . GLU A 1 285 ? -12.542 5.464 2.385 1.00 91.62 285 GLU A N 1
ATOM 2262 C CA . GLU A 1 285 ? -13.551 6.538 2.408 1.00 91.62 285 GLU A CA 1
ATOM 2263 C C . GLU A 1 285 ? -14.947 6.005 2.766 1.00 91.62 285 GLU A C 1
ATOM 2265 O O . GLU A 1 285 ? -15.637 6.558 3.627 1.00 91.62 285 GLU A O 1
ATOM 2270 N N . ILE A 1 286 ? -15.352 4.885 2.157 1.00 92.12 286 ILE A N 1
ATOM 2271 C CA . ILE A 1 286 ? -16.636 4.230 2.447 1.00 92.12 286 ILE A CA 1
ATOM 2272 C C . ILE A 1 286 ? -16.687 3.773 3.909 1.00 92.12 286 ILE A C 1
ATOM 2274 O O . ILE A 1 286 ? -17.701 3.968 4.588 1.00 92.12 286 ILE A O 1
ATOM 2278 N N . MET A 1 287 ? -15.600 3.187 4.416 1.00 94.12 287 MET A N 1
ATOM 2279 C CA . MET A 1 287 ? -15.531 2.756 5.808 1.00 94.12 287 MET A CA 1
ATOM 2280 C C . MET A 1 287 ? -15.591 3.944 6.767 1.00 94.12 287 MET A C 1
ATOM 2282 O O . MET A 1 287 ? -16.310 3.882 7.763 1.00 94.12 287 MET A O 1
ATOM 2286 N N . GLN A 1 288 ? -14.898 5.042 6.461 1.00 94.75 288 GLN A N 1
ATOM 2287 C CA . GLN A 1 288 ? -14.945 6.260 7.263 1.00 94.75 288 GLN A CA 1
ATOM 2288 C C . GLN A 1 288 ? -16.388 6.763 7.397 1.00 94.75 288 GLN A C 1
ATOM 2290 O O . GLN A 1 288 ? -16.854 6.989 8.515 1.00 94.75 288 GLN A O 1
ATOM 2295 N N . ALA A 1 289 ? -17.112 6.882 6.279 1.00 91.94 289 ALA A N 1
ATOM 2296 C CA . ALA A 1 289 ? -18.508 7.314 6.274 1.00 91.94 289 ALA A CA 1
ATOM 2297 C C . ALA A 1 289 ? -19.408 6.355 7.077 1.00 91.94 289 ALA A C 1
ATOM 2299 O O . ALA A 1 289 ? -20.196 6.790 7.919 1.00 91.94 289 ALA A O 1
ATOM 2300 N N . THR A 1 290 ? -19.232 5.045 6.885 1.00 93.00 290 THR A N 1
ATOM 2301 C CA . THR A 1 290 ? -19.995 4.002 7.595 1.00 93.00 290 THR A CA 1
ATOM 2302 C C . THR A 1 290 ? -19.774 4.068 9.110 1.00 93.00 290 THR A C 1
ATOM 2304 O O . THR A 1 290 ? -20.722 3.992 9.897 1.00 93.00 290 THR A O 1
ATOM 2307 N N . LEU A 1 291 ? -18.525 4.250 9.547 1.00 93.25 291 LEU A N 1
ATOM 2308 C CA . LEU A 1 291 ? -18.183 4.376 10.963 1.00 93.25 291 LEU A CA 1
ATOM 2309 C C . LEU A 1 291 ? -18.720 5.679 11.566 1.00 93.25 291 LEU A C 1
ATOM 2311 O O . LEU A 1 291 ? -19.233 5.656 12.686 1.00 93.25 291 LEU A O 1
ATOM 2315 N N . GLN A 1 292 ? -18.670 6.796 10.836 1.00 93.25 292 GLN A N 1
ATOM 2316 C CA . GLN A 1 292 ? -19.244 8.071 11.284 1.00 93.25 292 GLN A CA 1
ATOM 2317 C C . GLN A 1 292 ? -20.764 7.979 11.494 1.00 93.25 292 GLN A C 1
ATOM 2319 O O . GLN A 1 292 ? -21.282 8.511 12.480 1.00 93.25 292 GLN A O 1
ATOM 2324 N N . GLU A 1 293 ? -21.477 7.260 10.624 1.00 91.44 293 GLU A N 1
ATOM 2325 C CA . GLU A 1 293 ? -22.914 7.015 10.779 1.00 91.44 293 GLU A CA 1
ATOM 2326 C C . GLU A 1 293 ? -23.214 6.115 11.992 1.00 91.44 293 GLU A C 1
ATOM 2328 O O . GLU A 1 293 ? -24.091 6.424 12.810 1.00 91.44 293 GLU A O 1
ATOM 2333 N N . ARG A 1 294 ? -22.451 5.024 12.150 1.00 92.00 294 ARG A N 1
ATOM 2334 C CA . ARG A 1 294 ? -22.622 4.036 13.229 1.00 92.00 294 ARG A CA 1
ATOM 2335 C C . ARG A 1 294 ? -22.259 4.591 14.610 1.00 92.00 294 ARG A C 1
ATOM 2337 O O . ARG A 1 294 ? -22.933 4.290 15.600 1.00 92.00 294 ARG A O 1
ATOM 2344 N N . TYR A 1 295 ? -21.226 5.427 14.687 1.00 92.31 295 TYR A N 1
ATOM 2345 C CA . TYR A 1 295 ? -20.695 6.004 15.925 1.00 92.31 295 TYR A CA 1
ATOM 2346 C C . TYR A 1 295 ? -20.823 7.533 15.943 1.00 92.31 295 TYR A C 1
ATOM 2348 O O . TYR A 1 295 ? -19.834 8.250 16.118 1.00 92.31 295 TYR A O 1
ATOM 2356 N N . LYS A 1 296 ? -22.061 8.033 15.823 1.00 88.88 296 LYS A N 1
ATOM 2357 C CA . LYS A 1 296 ? -22.381 9.473 15.827 1.00 88.88 296 LYS A CA 1
ATOM 2358 C C . LYS A 1 296 ? -21.630 10.259 16.912 1.00 88.88 296 LYS A C 1
ATOM 2360 O O . LYS A 1 296 ? -21.608 9.858 18.079 1.00 88.88 296 LYS A O 1
ATOM 2365 N N . GLY A 1 297 ? -21.057 11.397 16.515 1.00 87.81 297 GLY A N 1
ATOM 2366 C CA . GLY A 1 297 ? -20.275 12.280 17.389 1.00 87.81 297 GLY A CA 1
ATOM 2367 C C . GLY A 1 297 ? -18.819 11.850 17.599 1.00 87.81 297 GLY A C 1
ATOM 2368 O O . GLY A 1 297 ? -18.113 12.489 18.371 1.00 87.81 297 GLY A O 1
ATOM 2369 N N . THR A 1 298 ? -18.361 10.791 16.928 1.00 89.25 298 THR A N 1
ATOM 2370 C CA . THR A 1 298 ? -16.952 10.370 16.932 1.00 89.25 298 THR A CA 1
ATOM 2371 C C . THR A 1 298 ? -16.307 10.799 15.625 1.00 89.25 298 THR A C 1
ATOM 2373 O O . THR A 1 298 ? -16.810 10.470 14.551 1.00 89.25 298 THR A O 1
ATOM 2376 N N . ALA A 1 299 ? -15.192 11.518 15.706 1.00 84.75 299 ALA A N 1
ATOM 2377 C CA . ALA A 1 299 ? -14.385 11.797 14.530 1.00 84.75 299 ALA A CA 1
ATOM 2378 C C . ALA A 1 299 ? -13.547 10.557 14.184 1.00 84.75 299 ALA A C 1
ATOM 2380 O O . ALA A 1 299 ? -12.864 10.005 15.044 1.00 84.75 299 ALA A O 1
ATOM 2381 N N . PHE A 1 300 ? -13.582 10.150 12.916 1.00 93.06 300 PHE A N 1
ATOM 2382 C CA . PHE A 1 300 ? -12.665 9.169 12.330 1.00 93.06 300 PHE A CA 1
ATOM 2383 C C . PHE A 1 300 ? -11.780 9.909 11.328 1.00 93.06 300 PHE A C 1
ATOM 2385 O O . PHE A 1 300 ? -12.060 9.865 10.131 1.00 93.06 300 PHE A O 1
ATOM 2392 N N . PRO A 1 301 ? -10.807 10.712 11.790 1.00 92.12 301 PRO A N 1
ATOM 2393 C CA . PRO A 1 301 ? -10.049 11.585 10.908 1.00 92.12 301 PRO A CA 1
ATOM 2394 C C . PRO A 1 301 ? -9.195 10.767 9.944 1.00 92.12 301 PRO A C 1
ATOM 2396 O O . PRO A 1 301 ? -8.729 9.675 10.278 1.00 92.12 301 PRO A O 1
ATOM 2399 N N . LEU A 1 302 ? -8.985 11.327 8.758 1.00 89.31 302 LEU A N 1
ATOM 2400 C CA . LEU A 1 302 ? -7.989 10.861 7.806 1.00 89.31 302 LEU A CA 1
ATOM 2401 C C . LEU A 1 302 ? -6.976 11.980 7.576 1.00 89.31 302 LEU A C 1
ATOM 2403 O O . LEU A 1 302 ? -7.361 13.153 7.617 1.00 89.31 302 LEU A O 1
ATOM 2407 N N . PRO A 1 303 ? -5.691 11.649 7.373 1.00 84.25 303 PRO A N 1
ATOM 2408 C CA . PRO A 1 303 ? -4.699 12.654 7.034 1.00 84.25 303 PRO A CA 1
ATOM 2409 C C . PRO A 1 303 ? -5.066 13.312 5.701 1.00 84.25 303 PRO A C 1
ATOM 2411 O O . PRO A 1 303 ? -5.505 12.638 4.767 1.00 84.25 303 PRO A O 1
ATOM 2414 N N . THR A 1 304 ? -4.867 14.627 5.604 1.00 77.00 304 THR A N 1
ATOM 2415 C CA . THR A 1 304 ? -4.999 15.337 4.331 1.00 77.00 304 THR A CA 1
ATOM 2416 C C . THR A 1 304 ? -3.938 14.813 3.374 1.00 77.00 304 THR A C 1
ATOM 2418 O O . THR A 1 304 ? -2.742 14.951 3.629 1.00 77.00 304 THR A O 1
ATOM 2421 N N . ILE A 1 305 ? -4.372 14.203 2.277 1.00 72.69 305 ILE A N 1
ATOM 2422 C CA . ILE A 1 305 ? -3.478 13.791 1.200 1.00 72.69 305 ILE A CA 1
ATOM 2423 C C . ILE A 1 305 ? -3.452 14.941 0.204 1.00 72.69 305 ILE A C 1
ATOM 2425 O O . ILE A 1 305 ? -4.483 15.279 -0.376 1.00 72.69 305 ILE A O 1
ATOM 2429 N N . ASN A 1 306 ? -2.285 15.560 0.032 1.00 55.34 306 ASN A N 1
ATOM 2430 C CA . ASN A 1 306 ? -2.095 16.566 -1.005 1.00 55.34 306 ASN A CA 1
ATOM 2431 C C . ASN A 1 306 ? -2.206 15.873 -2.367 1.00 55.34 306 ASN A C 1
ATOM 2433 O O . ASN A 1 306 ? -1.314 15.119 -2.775 1.00 55.34 306 ASN A O 1
ATOM 2437 N N . HIS A 1 307 ? -3.322 16.117 -3.046 1.00 46.53 307 HIS A N 1
ATOM 2438 C CA . HIS A 1 307 ? -3.439 15.856 -4.471 1.00 46.53 307 HIS A CA 1
ATOM 2439 C C . HIS A 1 307 ? -2.872 17.082 -5.196 1.00 46.53 307 HIS A C 1
ATOM 2441 O O . HIS A 1 307 ? -3.339 18.186 -4.901 1.00 46.53 307 HIS A O 1
ATOM 2447 N N . PRO A 1 308 ? -1.835 16.935 -6.039 1.00 34.94 308 PRO A N 1
ATOM 2448 C CA . PRO A 1 308 ? -1.457 17.992 -6.969 1.00 34.94 308 PRO A CA 1
ATOM 2449 C C . PRO A 1 308 ? -2.595 18.297 -7.951 1.00 34.94 308 PRO A C 1
ATOM 2451 O O . PRO A 1 308 ? -3.371 17.363 -8.271 1.00 34.94 308 PRO A O 1
#

Mean predicted aligned error: 16.85 Å